Protein AF-A0A930VX85-F1 (afdb_monomer)

Solvent-accessible surface area (backbone atoms only — not comparable to full-atom values): 21572 Å² total; per-residue (Å²): 109,68,69,59,54,52,48,52,53,51,49,53,53,47,56,58,51,52,59,42,31,81,75,55,42,50,56,58,56,49,51,52,49,52,52,49,48,53,52,50,27,47,53,52,30,49,52,54,55,50,74,56,55,45,74,39,61,45,81,83,44,48,69,58,53,51,49,44,42,70,40,77,92,48,70,76,71,30,42,32,34,34,33,78,40,82,59,83,60,79,57,48,39,54,42,71,58,54,42,49,37,62,69,74,55,68,60,21,26,65,23,43,38,38,37,22,69,40,77,40,95,49,50,81,44,80,50,72,46,76,39,39,88,92,50,64,36,45,37,36,35,40,37,38,33,4,72,71,50,78,58,46,50,64,65,53,47,57,53,52,54,48,50,34,38,76,72,64,52,27,79,73,37,68,58,94,77,68,98,50,96,70,69,55,50,68,52,55,65,32,36,48,44,80,39,82,38,84,46,91,51,40,66,61,58,76,66,60,47,52,28,37,53,52,39,53,52,52,46,62,72,78,53,52,71,47,61,72,34,57,38,74,90,50,53,68,46,80,42,81,42,65,53,75,53,61,66,55,91,73,83,84,82,78,89,76,80,82,79,73,78,93,72,84,88,81,92,76,87,78,88,74,90,81,74,82,73,71,82,71,75,78,73,54,59,98,67,43,68,82,36,48,62,58,36,53,56,50,46,63,71,46,71,80,54,60,51,63,62,93,53,56,56,74,78,79,74,75,75,72,83,79,85,72,84,82,82,92,86,90,85,83,90,79,86,85,89,87,84,86,81,90,81,90,82,83,82,88,79,91,135

Foldseek 3Di:
DVCVVVVVVVVVVVVVLVVVCVVPSVVVVVVVVVVVLLVVLQQLLVLVLLLLWFKDFCLVCPVVLVCLQPDPVDDAPWQEEEEEALDPDQGIGTVLVVCVCPPPDPHHYQAYEYEYEFEDQAAADWDKDWDLVPAQHYIYIYTYGYPNDALQVVVVVLVVVVVCCVVVSYFFPWDPDDPDPDTHSDIAYEYEYEDEDADPQADDDPVSVVSNVVNVVVVVVVDDPCVSNVVPVGHYDYDYDYSDHDGHDDDDDDDDDDDPDDDDDDDDDDDDDDDDPDPPPPPDDPPCVVCVVSSVVSSVVCVQFRDRSVDGDRPDDPPDPPPDDDDDDDDDDDDDDDDDDDDDDDDDDDD

Secondary structure (DSSP, 8-state):
-HHHHHHHHHHHHHHHHHHHIIIIIHHHHHHHHHHHHHHHHHHHHHHHHHHT--EEEGGGTHHHHHHHHH-SSSPP-EEEEEEE-----SSEEEHHHHHIIIIIS---EEEEEEEEEEEESSTT-EEEEEE-TT-SSEEEEEEEEETTS---HHHHHHHHHHHHHHTTSS-----S--SSSSPPSS--EEEEEEEEE--TTB---HHHHHHHHHHHHHHHHH--HHHHTT-TTSEEEEEEEE---PBP-PPPPPPPP-PPP--S------------------SS-TTHHHHHHHHHHHHHHHTT--S-TTS----------------------------------------

Mean predicted aligned error: 14.83 Å

Structure (mmCIF, N/CA/C/O backbone):
data_AF-A0A930VX85-F1
#
_entry.id   AF-A0A930VX85-F1
#
loop_
_atom_site.group_PDB
_atom_site.id
_atom_site.type_symbol
_atom_site.label_atom_id
_atom_site.label_alt_id
_atom_site.label_comp_id
_atom_site.label_asym_id
_atom_site.label_entity_id
_atom_site.label_seq_id
_atom_site.pdbx_PDB_ins_code
_atom_site.Cartn_x
_atom_site.Cartn_y
_atom_site.Cartn_z
_atom_site.occupancy
_atom_site.B_iso_or_equiv
_atom_site.auth_seq_id
_atom_site.auth_comp_id
_atom_site.auth_asym_id
_atom_site.auth_atom_id
_atom_site.pdbx_PDB_model_num
ATOM 1 N N . VAL A 1 1 ? 9.387 -2.353 -57.130 1.00 83.88 1 VAL A N 1
ATOM 2 C CA . VAL A 1 1 ? 9.534 -0.907 -57.438 1.00 83.88 1 VAL A CA 1
ATOM 3 C C . VAL A 1 1 ? 9.206 -0.042 -56.225 1.00 83.88 1 VAL A C 1
ATOM 5 O O . VAL A 1 1 ? 10.096 0.657 -55.769 1.00 83.88 1 VAL A O 1
ATOM 8 N N . PHE A 1 2 ? 8.010 -0.159 -55.633 1.00 91.12 2 PHE A N 1
ATOM 9 C CA . PHE A 1 2 ? 7.606 0.607 -54.439 1.00 91.12 2 PHE A CA 1
ATOM 10 C C . PHE A 1 2 ? 8.577 0.493 -53.244 1.00 91.12 2 PHE A C 1
ATOM 12 O O . PHE A 1 2 ? 9.065 1.510 -52.769 1.00 91.12 2 PHE A O 1
ATOM 19 N N . LEU A 1 3 ? 8.952 -0.727 -52.827 1.00 93.12 3 LEU A N 1
ATOM 20 C CA . LEU A 1 3 ? 9.914 -0.939 -51.726 1.00 93.12 3 LEU A CA 1
ATOM 21 C C . LEU A 1 3 ? 11.297 -0.327 -51.986 1.00 93.12 3 LEU A C 1
ATOM 23 O O . LEU A 1 3 ? 11.930 0.168 -51.064 1.00 93.12 3 LEU A O 1
ATOM 27 N N . ILE A 1 4 ? 11.764 -0.353 -53.238 1.00 93.88 4 ILE A N 1
ATOM 28 C CA . ILE A 1 4 ? 13.074 0.197 -53.614 1.00 93.88 4 ILE A CA 1
ATOM 29 C C . ILE A 1 4 ? 13.026 1.726 -53.567 1.00 93.88 4 ILE A C 1
ATOM 31 O O . ILE A 1 4 ? 13.924 2.352 -53.019 1.00 93.88 4 ILE A O 1
ATOM 35 N N . PHE A 1 5 ? 11.962 2.320 -54.110 1.00 94.31 5 PHE A N 1
ATOM 36 C CA . PHE A 1 5 ? 11.760 3.766 -54.099 1.00 94.31 5 PHE A CA 1
ATOM 37 C C . PHE A 1 5 ? 11.599 4.307 -52.672 1.00 94.31 5 PHE A C 1
ATOM 39 O O . PHE A 1 5 ? 12.304 5.235 -52.283 1.00 94.31 5 PHE A O 1
ATOM 46 N N . PHE A 1 6 ? 10.735 3.683 -51.868 1.00 94.62 6 PHE A N 1
ATOM 47 C CA . PHE A 1 6 ? 10.529 4.071 -50.475 1.00 94.62 6 PHE A CA 1
ATOM 48 C C . PHE A 1 6 ? 11.784 3.830 -49.628 1.00 94.62 6 PHE A C 1
ATOM 50 O O . PHE A 1 6 ? 12.202 4.715 -48.892 1.00 94.62 6 PHE A O 1
ATOM 57 N N . GLY A 1 7 ? 12.454 2.685 -49.800 1.00 95.50 7 GLY A N 1
ATOM 58 C CA . GLY A 1 7 ? 13.716 2.391 -49.120 1.00 95.50 7 GLY A CA 1
ATOM 59 C C . GLY A 1 7 ? 14.831 3.387 -49.457 1.00 95.50 7 GLY A C 1
ATOM 60 O O . GLY A 1 7 ? 15.619 3.732 -48.582 1.00 95.50 7 GLY A O 1
ATOM 61 N N . ALA A 1 8 ? 14.885 3.897 -50.693 1.00 94.75 8 ALA A N 1
ATOM 62 C CA . ALA A 1 8 ? 15.848 4.926 -51.087 1.00 94.75 8 ALA A CA 1
ATOM 63 C C . ALA A 1 8 ? 15.558 6.288 -50.430 1.00 94.75 8 ALA A C 1
ATOM 65 O O . ALA A 1 8 ? 16.487 6.941 -49.952 1.00 94.75 8 ALA A O 1
ATOM 66 N N . ILE A 1 9 ? 14.284 6.698 -50.371 1.00 94.38 9 ILE A N 1
ATOM 67 C CA . ILE A 1 9 ? 13.861 7.918 -49.666 1.00 94.38 9 ILE A CA 1
ATOM 68 C C . ILE A 1 9 ? 14.176 7.799 -48.170 1.00 94.38 9 ILE A C 1
ATOM 70 O O . ILE A 1 9 ? 14.815 8.688 -47.608 1.00 94.38 9 ILE A O 1
ATOM 74 N N . GLU A 1 10 ? 13.806 6.679 -47.549 1.00 93.75 10 GLU A N 1
ATOM 75 C CA . GLU A 1 10 ? 14.063 6.399 -46.133 1.00 93.75 10 GLU A CA 1
ATOM 76 C C . GLU A 1 10 ? 15.568 6.429 -45.823 1.00 93.75 10 GLU A C 1
ATOM 78 O O . GLU A 1 10 ? 15.998 7.064 -44.863 1.00 93.75 10 GLU A O 1
ATOM 83 N N . ALA A 1 11 ? 16.400 5.827 -46.681 1.00 93.00 11 ALA A N 1
ATOM 84 C CA . ALA A 1 11 ? 17.852 5.862 -46.530 1.00 93.00 11 ALA A CA 1
ATOM 85 C C . ALA A 1 11 ? 18.413 7.292 -46.625 1.00 93.00 11 ALA A C 1
ATOM 87 O O . ALA A 1 11 ? 19.266 7.663 -45.818 1.00 93.00 11 ALA A O 1
ATOM 88 N N . MET A 1 12 ? 17.930 8.122 -47.560 1.00 93.19 12 MET A N 1
ATOM 89 C CA . MET A 1 12 ? 18.336 9.533 -47.642 1.00 93.19 12 MET A CA 1
ATOM 90 C C . MET A 1 12 ? 17.974 10.307 -46.367 1.00 93.19 12 MET A C 1
ATOM 92 O O . MET A 1 12 ? 18.816 11.036 -45.832 1.00 93.19 12 MET A O 1
ATOM 96 N N . PHE A 1 13 ? 16.759 10.121 -45.844 1.00 88.06 13 PHE A N 1
ATOM 97 C CA . PHE A 1 13 ? 16.344 10.720 -44.573 1.00 88.06 13 PHE A CA 1
ATOM 98 C C . PHE A 1 13 ? 17.180 10.216 -43.393 1.00 88.06 13 PHE A C 1
ATOM 100 O O . PHE A 1 13 ? 17.574 11.016 -42.536 1.00 88.06 13 PHE A O 1
ATOM 107 N N . PHE A 1 14 ? 17.511 8.925 -43.367 1.00 87.75 14 PHE A N 1
ATOM 108 C CA . PHE A 1 14 ? 18.365 8.328 -42.347 1.00 87.75 14 PHE A CA 1
ATOM 109 C C . PHE A 1 14 ? 19.773 8.933 -42.359 1.00 87.75 14 PHE A C 1
ATOM 111 O O . PHE A 1 14 ? 20.238 9.410 -41.325 1.00 87.75 14 PHE A O 1
ATOM 118 N N . PHE A 1 15 ? 20.434 9.007 -43.520 1.00 88.81 15 PHE A N 1
ATOM 119 C CA . PHE A 1 15 ? 21.768 9.611 -43.634 1.00 88.81 15 PHE A CA 1
ATOM 120 C C . PHE A 1 15 ? 21.770 11.101 -43.267 1.00 88.81 15 PHE A C 1
ATOM 122 O O . PHE A 1 15 ? 22.684 11.557 -42.573 1.00 88.81 15 PHE A O 1
ATOM 129 N N . SER A 1 16 ? 20.737 11.850 -43.670 1.00 86.19 16 SER A N 1
ATOM 130 C CA . SER A 1 16 ? 20.559 13.258 -43.287 1.00 86.19 16 SER A CA 1
ATOM 131 C C . SER A 1 16 ? 20.384 13.428 -41.772 1.00 86.19 16 SER A C 1
ATOM 133 O O . SER A 1 16 ? 20.968 14.323 -41.154 1.00 86.19 16 SER A O 1
ATOM 135 N N . SER A 1 17 ? 19.622 12.536 -41.138 1.00 83.19 17 SER A N 1
ATOM 136 C CA . SER A 1 17 ? 19.420 12.540 -39.685 1.00 83.19 17 SER A CA 1
ATOM 137 C C . SER A 1 17 ? 20.685 12.107 -38.932 1.00 83.19 17 SER A C 1
ATOM 139 O O . SER A 1 17 ? 21.007 12.674 -37.887 1.00 83.19 17 SER A O 1
ATOM 141 N N . LEU A 1 18 ? 21.468 11.179 -39.492 1.00 84.19 18 LEU A N 1
ATOM 142 C CA . LEU A 1 18 ? 22.741 10.723 -38.933 1.00 84.19 18 LEU A CA 1
ATOM 143 C C . LEU A 1 18 ? 23.819 11.819 -38.964 1.00 84.19 18 LEU A C 1
ATOM 145 O O . LEU A 1 18 ? 24.617 11.924 -38.040 1.00 84.19 18 LEU A O 1
ATOM 149 N N . THR A 1 19 ? 23.832 12.702 -39.966 1.00 82.50 19 THR A N 1
ATOM 150 C CA . THR A 1 19 ? 24.771 13.845 -39.980 1.00 82.50 19 THR A CA 1
ATOM 151 C C . THR A 1 19 ? 24.452 14.861 -38.880 1.00 82.50 19 THR A C 1
ATOM 153 O O . THR A 1 19 ? 25.358 15.425 -38.259 1.00 82.50 19 THR A O 1
ATOM 156 N N . LYS A 1 20 ? 23.161 15.053 -38.577 1.00 80.06 20 LYS A N 1
ATOM 157 C CA . LYS A 1 20 ? 22.701 15.871 -37.443 1.00 80.06 20 LYS A CA 1
ATOM 158 C C . LYS A 1 20 ? 23.026 15.230 -36.091 1.00 80.06 20 LYS A C 1
ATOM 160 O O . LYS A 1 20 ? 23.183 15.952 -35.108 1.00 80.06 20 LYS A O 1
ATOM 165 N N . PHE A 1 21 ? 23.202 13.905 -36.032 1.00 82.81 21 PHE A N 1
ATOM 166 C CA . PHE A 1 21 ? 23.644 13.204 -34.822 1.00 82.81 21 PHE A CA 1
ATOM 167 C C . PHE A 1 21 ? 24.987 13.742 -34.319 1.00 82.81 21 PHE A C 1
ATOM 169 O O . PHE A 1 21 ? 25.094 14.069 -33.140 1.00 82.81 21 PHE A O 1
ATOM 176 N N . PHE A 1 22 ? 25.964 13.942 -35.210 1.00 79.69 22 PHE A N 1
ATOM 177 C CA . PHE A 1 22 ? 27.281 14.494 -34.860 1.00 79.69 22 PHE A CA 1
ATOM 178 C C . PHE A 1 22 ? 27.240 15.959 -34.395 1.00 79.69 22 PHE A C 1
ATOM 180 O O . PHE A 1 22 ? 28.129 16.391 -33.670 1.00 79.69 22 PHE A O 1
ATOM 187 N N . HIS A 1 23 ? 26.193 16.705 -34.756 1.00 81.69 23 HIS A N 1
ATOM 188 C CA . HIS A 1 23 ? 26.011 18.117 -34.400 1.00 81.69 23 HIS A CA 1
ATOM 189 C C . HIS A 1 23 ? 25.082 18.322 -33.188 1.00 81.69 23 HIS A C 1
ATOM 191 O O . HIS A 1 23 ? 24.564 19.417 -32.986 1.00 81.69 23 HIS A O 1
ATOM 197 N N . GLY A 1 24 ? 24.849 17.277 -32.383 1.00 78.62 24 GLY A N 1
ATOM 198 C CA . GLY A 1 24 ? 24.050 17.358 -31.151 1.00 78.62 24 GLY A CA 1
ATOM 199 C C . GLY A 1 24 ? 22.766 16.524 -31.151 1.00 78.62 24 GLY A C 1
ATOM 200 O O . GLY A 1 24 ? 22.120 16.406 -30.111 1.00 78.62 24 GLY A O 1
ATOM 201 N N . GLY A 1 25 ? 22.412 15.871 -32.265 1.00 82.81 25 GLY A N 1
ATOM 202 C CA . GLY A 1 25 ? 21.267 14.952 -32.321 1.00 82.81 25 GLY A CA 1
ATOM 203 C C . GLY A 1 25 ? 21.389 13.760 -31.360 1.00 82.81 25 GLY A C 1
ATOM 204 O O . GLY A 1 25 ? 20.371 13.240 -30.902 1.00 82.81 25 GLY A O 1
ATOM 205 N N . TYR A 1 26 ? 22.611 13.381 -30.964 1.00 86.19 26 TYR A N 1
ATOM 206 C CA . TYR A 1 26 ? 22.846 12.331 -29.966 1.00 86.19 26 TYR A CA 1
ATOM 207 C C . TYR A 1 26 ? 22.190 12.614 -28.608 1.00 86.19 26 TYR A C 1
ATOM 209 O O . TYR A 1 26 ? 21.793 11.673 -27.923 1.00 86.19 26 TYR A O 1
ATOM 217 N N . VAL A 1 27 ? 22.018 13.888 -28.231 1.00 89.19 27 VAL A N 1
ATOM 218 C CA . VAL A 1 27 ? 21.374 14.275 -26.966 1.00 89.19 27 VAL A CA 1
ATOM 219 C C . VAL A 1 27 ? 19.909 13.841 -26.955 1.00 89.19 27 VAL A C 1
ATOM 221 O O . VAL A 1 27 ? 19.430 13.299 -25.962 1.00 89.19 27 VAL A O 1
ATOM 224 N N . THR A 1 28 ? 19.204 14.021 -28.076 1.00 88.31 28 THR A N 1
ATOM 225 C CA . THR A 1 28 ? 17.791 13.630 -28.199 1.00 88.31 28 THR A CA 1
ATOM 226 C C . THR A 1 28 ? 17.614 12.114 -28.145 1.00 88.31 28 THR A C 1
ATOM 228 O O . THR A 1 28 ? 16.748 11.626 -27.424 1.00 88.31 28 THR A O 1
ATOM 231 N N . VAL A 1 29 ? 18.488 11.360 -28.822 1.00 88.44 29 VAL A N 1
ATOM 232 C CA . VAL A 1 29 ? 18.489 9.889 -28.794 1.00 88.44 29 VAL A CA 1
ATOM 233 C C . VAL A 1 29 ? 18.810 9.372 -27.393 1.00 88.44 29 VAL A C 1
ATOM 235 O O . VAL A 1 29 ? 18.149 8.454 -26.910 1.00 88.44 29 VAL A O 1
ATOM 238 N N . PHE A 1 30 ? 19.780 9.982 -26.709 1.00 91.44 30 PHE A N 1
ATOM 239 C CA . PHE A 1 30 ? 20.108 9.652 -25.325 1.00 91.44 30 PHE A CA 1
ATOM 240 C C . PHE A 1 30 ? 18.919 9.896 -24.389 1.00 91.44 30 PHE A C 1
ATOM 242 O O . PHE A 1 30 ? 18.555 9.004 -23.625 1.00 91.44 30 PHE A O 1
ATOM 249 N N . LEU A 1 31 ? 18.272 11.062 -24.482 1.00 94.12 31 LEU A N 1
ATOM 250 C CA . LEU A 1 31 ? 17.108 11.395 -23.659 1.00 94.12 31 LEU A CA 1
ATOM 251 C C . LEU A 1 31 ? 15.935 10.441 -23.927 1.00 94.12 31 LEU A C 1
ATOM 253 O O . LEU A 1 31 ? 15.347 9.918 -22.983 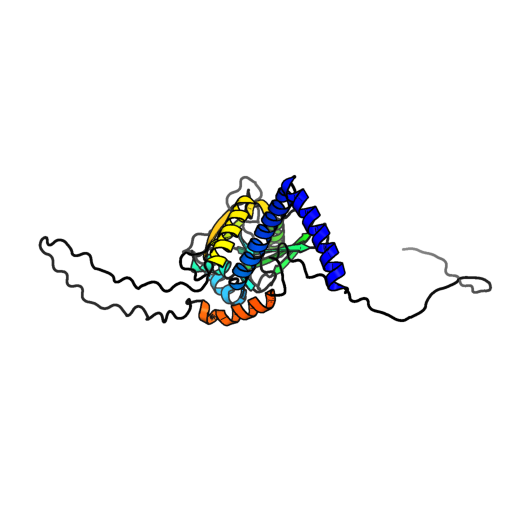1.00 94.12 31 LEU A O 1
ATOM 257 N N . ALA A 1 32 ? 15.633 10.164 -25.198 1.00 93.69 32 ALA A N 1
ATOM 258 C CA . ALA A 1 32 ? 14.594 9.213 -25.584 1.00 93.69 32 ALA A CA 1
ATOM 259 C C . ALA A 1 32 ? 14.890 7.805 -25.043 1.00 93.69 32 ALA A C 1
ATOM 261 O O . ALA A 1 32 ? 14.007 7.156 -24.487 1.00 93.69 32 ALA A O 1
ATOM 262 N N . THR A 1 33 ? 16.148 7.363 -25.127 1.00 94.81 33 THR A N 1
ATOM 263 C CA . THR A 1 33 ? 16.590 6.074 -24.575 1.00 94.81 33 THR A CA 1
ATOM 264 C C . THR A 1 33 ? 16.461 6.045 -23.053 1.00 94.81 33 THR A C 1
ATOM 266 O O . THR A 1 33 ? 15.986 5.058 -22.499 1.00 94.81 33 THR A O 1
ATOM 269 N N . ALA A 1 34 ? 16.822 7.127 -22.359 1.00 94.81 34 ALA A N 1
ATOM 270 C CA . ALA A 1 34 ? 16.692 7.226 -20.908 1.00 94.81 34 ALA A CA 1
ATOM 271 C C . ALA A 1 34 ? 15.223 7.142 -20.461 1.00 94.81 34 ALA A C 1
ATOM 273 O O . ALA A 1 34 ? 14.896 6.361 -19.567 1.00 94.81 34 ALA A O 1
ATOM 274 N N . ILE A 1 35 ? 14.327 7.884 -21.121 1.00 95.00 35 ILE A N 1
ATOM 275 C CA . ILE A 1 35 ? 12.881 7.828 -20.860 1.00 95.00 35 ILE A CA 1
ATOM 276 C C . ILE A 1 35 ? 12.344 6.423 -21.152 1.00 95.00 35 ILE A C 1
ATOM 278 O O . ILE A 1 35 ? 11.621 5.860 -20.328 1.00 95.00 35 ILE A O 1
ATOM 282 N N . PHE A 1 36 ? 12.744 5.818 -22.274 1.00 95.75 36 PHE A N 1
ATOM 283 C CA . PHE A 1 36 ? 12.347 4.457 -22.626 1.00 95.75 36 PHE A CA 1
ATOM 284 C C . PHE A 1 36 ? 12.796 3.435 -21.577 1.00 95.75 36 PHE A C 1
ATOM 286 O O . PHE A 1 36 ? 12.001 2.584 -21.189 1.00 95.75 36 PHE A O 1
ATOM 293 N N . ILE A 1 37 ? 14.030 3.530 -21.067 1.00 93.75 37 ILE A N 1
ATOM 294 C CA . ILE A 1 37 ? 14.522 2.658 -19.991 1.00 93.75 37 ILE A CA 1
ATOM 295 C C . ILE A 1 37 ? 13.649 2.810 -18.745 1.00 93.75 37 ILE A C 1
ATOM 297 O O . ILE A 1 37 ? 13.227 1.801 -18.185 1.00 93.75 37 ILE A O 1
ATOM 301 N N . VAL A 1 38 ? 13.333 4.042 -18.330 1.00 93.19 38 VAL A N 1
ATOM 302 C CA . VAL A 1 38 ? 12.461 4.286 -17.169 1.00 93.19 38 VAL A CA 1
ATOM 303 C C . VAL A 1 38 ? 11.089 3.650 -17.384 1.00 93.19 38 VAL A C 1
ATOM 305 O O . VAL A 1 38 ? 10.627 2.902 -16.524 1.00 93.19 38 VAL A O 1
ATOM 308 N N . MET A 1 39 ? 10.465 3.870 -18.543 1.00 93.62 39 MET A N 1
ATOM 309 C CA . MET A 1 39 ? 9.168 3.275 -18.877 1.00 93.62 39 MET A CA 1
ATOM 310 C C . MET A 1 39 ? 9.223 1.745 -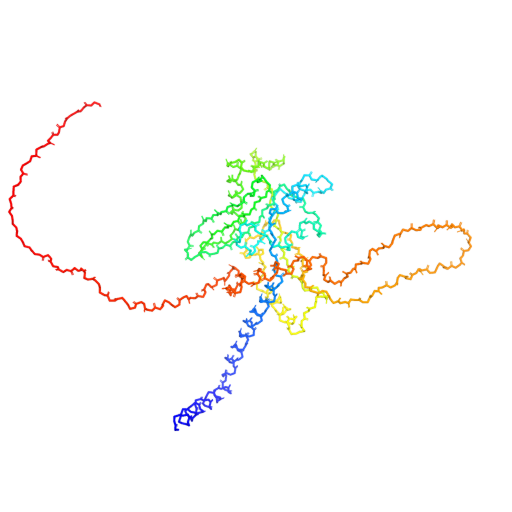18.919 1.00 93.62 39 MET A C 1
ATOM 312 O O . MET A 1 39 ? 8.350 1.077 -18.366 1.00 93.62 39 MET A O 1
ATOM 316 N N . PHE A 1 40 ? 10.253 1.176 -19.546 1.00 93.00 40 PHE A N 1
ATOM 317 C CA . PHE A 1 40 ? 10.440 -0.266 -19.660 1.00 93.00 40 PHE A CA 1
ATOM 318 C C . PHE A 1 40 ? 10.603 -0.914 -18.284 1.00 93.00 40 PHE A C 1
ATOM 320 O O . PHE A 1 40 ? 9.910 -1.883 -17.971 1.00 93.00 40 PHE A O 1
ATOM 327 N N . VAL A 1 41 ? 11.478 -0.351 -17.448 1.00 92.81 41 VAL A N 1
ATOM 328 C CA . VAL A 1 41 ? 11.728 -0.807 -16.077 1.00 92.81 41 VAL A CA 1
ATOM 329 C C . VAL A 1 41 ? 10.466 -0.686 -15.234 1.00 92.81 41 VAL A C 1
ATOM 331 O O . VAL A 1 41 ? 10.124 -1.621 -14.511 1.00 92.81 41 VAL A O 1
ATOM 334 N N . TRP A 1 42 ? 9.734 0.424 -15.356 1.00 90.94 42 TRP A N 1
ATOM 335 C CA . TRP A 1 42 ? 8.488 0.628 -14.626 1.00 90.94 42 TRP A CA 1
ATOM 336 C C . TRP A 1 42 ? 7.427 -0.396 -15.027 1.00 90.94 42 TRP A C 1
ATOM 338 O O . TRP A 1 42 ? 6.839 -1.043 -14.159 1.00 90.94 42 TRP A O 1
ATOM 348 N N . ARG A 1 43 ? 7.227 -0.610 -16.335 1.00 89.31 43 ARG A N 1
ATOM 349 C CA . ARG A 1 43 ? 6.273 -1.590 -16.868 1.00 89.31 43 ARG A CA 1
ATOM 350 C C . ARG A 1 43 ? 6.642 -3.006 -16.441 1.00 89.31 43 ARG A C 1
ATOM 352 O O . ARG A 1 43 ? 5.799 -3.722 -15.908 1.00 89.31 43 ARG A O 1
ATOM 359 N N . ARG A 1 44 ? 7.902 -3.409 -16.639 1.00 89.06 44 ARG A N 1
ATOM 360 C CA . ARG A 1 44 ? 8.371 -4.760 -16.308 1.00 89.06 44 ARG A CA 1
ATOM 361 C C . ARG A 1 44 ? 8.338 -5.010 -14.801 1.00 89.06 44 ARG A C 1
ATOM 363 O O . ARG A 1 44 ? 7.817 -6.035 -14.383 1.00 89.06 44 ARG A O 1
ATOM 370 N N . GLY A 1 45 ? 8.813 -4.065 -13.989 1.00 87.06 45 GLY A N 1
ATOM 371 C CA . GLY A 1 45 ? 8.782 -4.166 -12.529 1.00 87.06 45 GLY A CA 1
ATOM 372 C C . GLY A 1 45 ? 7.361 -4.226 -11.966 1.00 87.06 45 GLY A C 1
A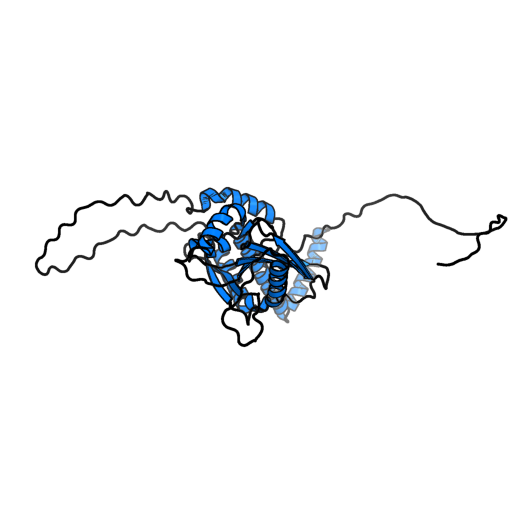TOM 373 O O . GLY A 1 45 ? 7.090 -5.011 -11.065 1.00 87.06 45 GLY A O 1
ATOM 374 N N . THR A 1 46 ? 6.428 -3.452 -12.529 1.00 85.38 46 THR A N 1
ATOM 375 C CA . THR A 1 46 ? 5.004 -3.510 -12.143 1.00 85.38 46 THR A CA 1
ATOM 376 C C . THR A 1 46 ? 4.366 -4.837 -12.527 1.00 85.38 46 THR A C 1
ATOM 378 O O . THR A 1 46 ? 3.672 -5.423 -11.706 1.00 85.38 46 THR A O 1
ATOM 381 N N . ALA A 1 47 ? 4.661 -5.365 -13.718 1.00 84.81 47 ALA A N 1
ATOM 382 C CA . ALA A 1 47 ? 4.190 -6.692 -14.108 1.00 84.81 47 ALA A CA 1
ATOM 383 C C . ALA A 1 47 ? 4.690 -7.783 -13.142 1.00 84.81 47 ALA A C 1
ATOM 385 O O . ALA A 1 47 ? 3.917 -8.651 -12.747 1.00 84.81 47 ALA A O 1
ATOM 386 N N . ILE A 1 48 ? 5.955 -7.717 -12.707 1.00 82.88 48 ILE A N 1
ATOM 387 C CA . ILE A 1 48 ? 6.509 -8.680 -11.745 1.00 82.88 48 ILE A CA 1
ATOM 388 C C . ILE A 1 48 ? 5.811 -8.563 -10.382 1.00 82.88 48 ILE A C 1
ATOM 390 O O . ILE A 1 48 ? 5.358 -9.572 -9.851 1.00 82.88 48 ILE A O 1
ATOM 394 N N . GLU A 1 49 ? 5.661 -7.356 -9.829 1.00 80.19 49 GLU A N 1
ATOM 395 C CA . GLU A 1 49 ? 4.921 -7.142 -8.570 1.00 80.19 49 GLU A CA 1
ATOM 396 C C . GLU A 1 49 ? 3.479 -7.654 -8.649 1.00 80.19 49 GLU A C 1
ATOM 398 O O . GLU A 1 49 ? 2.970 -8.253 -7.699 1.00 80.19 49 GLU A O 1
ATOM 403 N N . HIS A 1 50 ? 2.836 -7.455 -9.799 1.00 78.06 50 HIS A N 1
ATOM 404 C CA . HIS A 1 50 ? 1.466 -7.875 -10.027 1.00 78.06 50 HIS A CA 1
ATOM 405 C C . HIS A 1 50 ? 1.317 -9.403 -9.971 1.00 78.06 50 HIS A C 1
ATOM 407 O O . HIS A 1 50 ? 0.427 -9.912 -9.299 1.00 78.06 50 HIS A O 1
ATOM 413 N N . THR A 1 51 ? 2.240 -10.155 -10.582 1.00 72.94 51 THR A N 1
ATOM 414 C CA . THR A 1 51 ? 2.206 -11.635 -10.543 1.00 72.94 51 THR A CA 1
ATOM 415 C C . THR A 1 51 ? 2.301 -12.231 -9.135 1.00 72.94 51 THR A C 1
ATOM 417 O O . THR A 1 51 ? 1.967 -13.398 -8.947 1.00 72.94 51 THR A O 1
ATOM 420 N N . GLN A 1 52 ? 2.761 -11.451 -8.153 1.00 71.12 52 GLN A N 1
ATOM 421 C CA . GLN A 1 52 ? 2.916 -11.879 -6.759 1.00 71.12 52 GLN A CA 1
ATOM 422 C C . GLN A 1 52 ? 1.888 -11.245 -5.814 1.00 71.12 52 GLN A C 1
ATOM 424 O O . GLN A 1 52 ? 1.922 -11.508 -4.612 1.00 71.12 52 GLN A O 1
ATOM 429 N N . SER A 1 53 ? 0.995 -10.395 -6.329 1.00 75.44 53 SER A N 1
ATOM 430 C CA . SER A 1 53 ? -0.063 -9.779 -5.529 1.00 75.44 53 SER A CA 1
ATOM 431 C C . SER A 1 53 ? -1.187 -10.792 -5.333 1.00 75.44 53 SER A C 1
ATOM 433 O O . SER A 1 53 ? -1.720 -11.346 -6.292 1.00 75.44 53 SER A O 1
ATOM 435 N N . VAL A 1 54 ? -1.499 -11.085 -4.073 1.00 81.94 54 VAL A N 1
ATOM 436 C CA . VAL A 1 54 ? -2.493 -12.090 -3.694 1.00 81.94 54 VAL A CA 1
ATOM 437 C C . VAL A 1 54 ? -3.531 -11.409 -2.824 1.00 81.94 54 VAL A C 1
ATOM 439 O O . VAL A 1 54 ? -3.195 -10.871 -1.770 1.00 81.94 54 VAL A O 1
ATOM 442 N N . TYR A 1 55 ? -4.784 -11.450 -3.267 1.00 87.31 55 TYR A N 1
ATOM 443 C CA . TYR A 1 55 ? -5.906 -10.871 -2.543 1.00 87.31 55 TYR A CA 1
ATOM 444 C C . TYR A 1 55 ? -6.687 -11.964 -1.827 1.00 87.31 55 TYR A C 1
ATOM 446 O O . TYR A 1 55 ? -7.101 -12.948 -2.441 1.00 87.31 55 TYR A O 1
ATOM 454 N N . LEU A 1 56 ? -6.870 -11.776 -0.525 1.00 88.38 56 LEU A N 1
ATOM 455 C CA . LEU A 1 56 ? -7.532 -12.705 0.378 1.00 88.38 56 LEU A CA 1
ATOM 456 C C . LEU A 1 56 ? -8.921 -12.184 0.763 1.00 88.38 56 LEU A C 1
ATOM 458 O O . LEU A 1 56 ? -9.044 -11.001 1.076 1.00 88.38 56 LEU A O 1
ATOM 462 N N . PRO A 1 57 ? -9.964 -13.034 0.778 1.00 91.00 57 PRO A N 1
ATOM 463 C CA . PRO A 1 57 ? -11.298 -12.624 1.206 1.00 91.00 57 PRO A CA 1
ATOM 464 C C . PRO A 1 57 ? -11.308 -12.323 2.709 1.00 91.00 57 PRO A C 1
ATOM 466 O O . PRO A 1 57 ? -11.007 -13.196 3.526 1.00 91.00 57 PRO A O 1
ATOM 469 N N . VAL A 1 58 ? -11.697 -11.100 3.073 1.00 91.31 58 VAL A N 1
ATOM 470 C CA . VAL A 1 58 ? -11.665 -10.587 4.453 1.00 91.31 58 VAL A CA 1
ATOM 471 C C . VAL A 1 58 ? -12.555 -11.411 5.380 1.00 91.31 58 VAL A C 1
ATOM 473 O O . VAL A 1 58 ? -12.159 -11.696 6.507 1.00 91.31 58 VAL A O 1
ATOM 476 N N . ASN A 1 59 ? -13.699 -11.886 4.878 1.00 92.00 59 ASN A N 1
ATOM 477 C CA . ASN A 1 59 ? -14.678 -12.668 5.640 1.00 92.00 59 ASN A CA 1
ATOM 478 C C . ASN A 1 59 ? -14.080 -13.891 6.353 1.00 92.00 59 ASN A C 1
ATOM 480 O O . ASN A 1 59 ? -14.559 -14.265 7.417 1.00 92.00 59 ASN A O 1
ATOM 484 N N . LYS A 1 60 ? -13.019 -14.502 5.805 1.00 93.38 60 LYS A N 1
ATOM 485 C CA . LYS A 1 60 ? -12.361 -15.664 6.428 1.00 93.38 60 LYS A CA 1
ATOM 486 C C . LYS A 1 60 ? -11.525 -15.307 7.665 1.00 93.38 60 LYS A C 1
ATOM 488 O O . LYS A 1 60 ? -11.195 -16.198 8.439 1.00 93.38 60 LYS A O 1
ATOM 493 N N . TYR A 1 61 ? -11.169 -14.034 7.837 1.00 94.38 61 TYR A N 1
ATOM 494 C CA . TYR A 1 61 ? -10.229 -13.560 8.857 1.00 94.38 61 TYR A CA 1
ATOM 495 C C . TYR A 1 61 ? -10.881 -12.661 9.919 1.00 94.38 61 TYR A C 1
ATOM 497 O O . TYR A 1 61 ? -10.201 -12.252 10.859 1.00 94.38 61 TYR A O 1
ATOM 505 N N . ILE A 1 62 ? -12.184 -12.372 9.810 1.00 95.31 62 ILE A N 1
ATOM 506 C CA . ILE A 1 62 ? -12.911 -11.494 10.745 1.00 95.31 62 ILE A CA 1
ATOM 507 C C . ILE A 1 62 ? -12.770 -11.988 12.192 1.00 95.31 62 ILE A C 1
ATOM 509 O O . ILE A 1 62 ? -12.409 -11.206 13.069 1.00 95.31 62 ILE A O 1
ATOM 513 N N . ASP A 1 63 ? -12.975 -13.283 12.441 1.00 95.25 63 ASP A N 1
ATOM 514 C CA . ASP A 1 63 ? -12.919 -13.857 13.795 1.00 95.25 63 ASP A CA 1
ATOM 515 C C . ASP A 1 63 ? -11.516 -13.789 14.413 1.00 95.25 63 ASP A C 1
ATOM 517 O O . ASP A 1 63 ? -11.361 -13.540 15.612 1.00 95.25 63 ASP A O 1
ATOM 521 N N . GLN A 1 64 ? -10.477 -13.963 13.592 1.00 94.62 64 GLN A N 1
ATOM 522 C CA . GLN A 1 64 ? -9.085 -13.835 14.028 1.00 94.62 64 GLN A CA 1
ATOM 523 C C . GLN A 1 64 ? -8.746 -12.383 14.373 1.00 94.62 64 GLN A C 1
ATOM 525 O O . GLN A 1 64 ? -8.161 -12.120 15.423 1.00 94.62 64 GLN A O 1
ATOM 530 N N . LEU A 1 65 ? -9.157 -11.429 13.531 1.00 96.00 65 LEU A N 1
ATOM 531 C CA . LEU A 1 65 ? -8.956 -10.000 13.784 1.00 96.00 65 LEU A CA 1
ATOM 532 C C . LEU A 1 65 ? -9.733 -9.523 15.017 1.00 96.00 65 LEU A C 1
ATOM 534 O O . LEU A 1 65 ? -9.206 -8.737 15.804 1.00 96.00 65 LEU A O 1
ATOM 538 N N . LYS A 1 66 ? -10.950 -10.036 15.225 1.00 96.25 66 LYS A N 1
ATOM 539 C CA . LYS A 1 66 ? -11.757 -9.756 16.418 1.00 96.25 66 LYS A CA 1
ATOM 540 C C . LYS A 1 66 ? -11.059 -10.247 17.681 1.00 96.25 66 LYS A C 1
ATOM 542 O O . LYS A 1 66 ? -10.939 -9.499 18.650 1.00 96.25 66 LYS A O 1
ATOM 547 N N . SER A 1 67 ? -10.567 -11.484 17.640 1.00 95.94 67 SER A N 1
ATOM 548 C CA . SER A 1 67 ? -9.827 -12.094 18.743 1.00 95.94 67 SER A CA 1
ATOM 549 C C . SER A 1 67 ? -8.574 -11.275 19.069 1.00 95.94 67 SER A C 1
ATOM 551 O O . SER A 1 67 ? -8.376 -10.916 20.224 1.00 95.94 67 SER A O 1
ATOM 553 N N . LEU A 1 68 ? -7.799 -10.868 18.055 1.00 96.19 68 LEU A N 1
ATOM 554 C CA . LEU A 1 68 ? -6.614 -10.019 18.229 1.00 96.19 68 LEU A CA 1
ATOM 555 C C . LEU A 1 68 ? -6.942 -8.628 18.795 1.00 96.19 68 LEU A C 1
ATOM 557 O O . LEU A 1 68 ? -6.189 -8.109 19.615 1.00 96.19 68 LEU A O 1
ATOM 561 N N . SER A 1 69 ? -8.045 -8.006 18.374 1.00 94.75 69 SER A N 1
ATOM 562 C CA . SER A 1 69 ? -8.476 -6.701 18.897 1.00 94.75 69 SER A CA 1
ATOM 563 C C . SER A 1 69 ? -8.770 -6.757 20.405 1.00 94.75 69 SER A C 1
ATOM 565 O O . SER A 1 69 ? -8.402 -5.851 21.167 1.00 94.75 69 SER A O 1
ATOM 567 N N . GLN A 1 70 ? -9.390 -7.855 20.845 1.00 94.75 70 GLN A N 1
ATOM 568 C CA . GLN A 1 70 ? -9.816 -8.082 22.227 1.00 94.75 70 GLN A CA 1
ATOM 569 C C . GLN A 1 70 ? -8.720 -8.688 23.118 1.00 94.75 70 GLN A C 1
ATOM 571 O O . GLN A 1 70 ? -8.842 -8.644 24.344 1.00 94.75 70 GLN A O 1
ATOM 576 N N . ASP A 1 71 ? -7.647 -9.207 22.524 1.00 94.62 71 ASP A N 1
ATOM 577 C CA . ASP A 1 71 ? -6.539 -9.842 23.230 1.00 94.62 71 ASP A CA 1
ATOM 578 C C . ASP A 1 71 ? -5.719 -8.824 24.041 1.00 94.62 71 ASP A C 1
ATOM 580 O O . ASP A 1 71 ? -5.138 -7.884 23.501 1.00 94.62 71 ASP A O 1
ATOM 584 N N . ASN A 1 72 ? -5.663 -9.002 25.362 1.00 92.69 72 ASN A N 1
ATOM 585 C CA . ASN A 1 72 ? -4.926 -8.109 26.255 1.00 92.69 72 ASN A CA 1
ATOM 586 C C . ASN A 1 72 ? -3.445 -8.464 26.416 1.00 92.69 72 ASN A C 1
ATOM 588 O O . ASN A 1 72 ? -2.706 -7.647 26.971 1.00 92.69 72 ASN A O 1
ATOM 592 N N . ASP A 1 73 ? -3.002 -9.607 25.894 1.00 94.06 73 ASP A N 1
ATOM 593 C CA . ASP A 1 73 ? -1.596 -10.015 25.932 1.00 94.06 73 ASP A CA 1
ATOM 594 C C . ASP A 1 73 ? -0.746 -9.139 25.000 1.00 94.06 73 ASP A C 1
ATOM 596 O O . ASP A 1 73 ? 0.438 -8.888 25.248 1.00 94.06 73 ASP A O 1
ATOM 600 N N . TYR A 1 74 ? -1.371 -8.590 23.954 1.00 92.12 74 TYR A N 1
ATOM 601 C CA . TYR A 1 74 ? -0.761 -7.615 23.061 1.00 92.12 74 TYR A CA 1
ATOM 602 C C . TYR A 1 74 ? -1.102 -6.179 23.475 1.00 92.12 74 TYR A C 1
ATOM 604 O O . TYR A 1 74 ? -2.256 -5.809 23.714 1.00 92.12 74 TYR A O 1
ATOM 612 N N . SER A 1 75 ? -0.082 -5.318 23.499 1.00 93.00 75 SER A N 1
ATOM 613 C CA . SER A 1 75 ? -0.258 -3.881 23.726 1.00 93.00 75 SER A CA 1
ATOM 614 C C . SER A 1 75 ? -1.059 -3.241 22.591 1.00 93.00 75 SER A C 1
ATOM 616 O O . SER A 1 75 ? -0.752 -3.482 21.420 1.00 93.00 75 SER A O 1
ATOM 618 N N . LEU A 1 76 ? -2.009 -2.366 22.928 1.00 93.75 76 LEU A N 1
ATOM 619 C CA . LEU A 1 76 ? -2.755 -1.590 21.939 1.00 93.75 76 LEU A CA 1
ATOM 620 C C . LEU A 1 76 ? -1.801 -0.718 21.109 1.00 93.75 76 LEU A C 1
ATOM 622 O O . LEU A 1 76 ? -1.083 0.123 21.651 1.00 93.75 76 LEU A O 1
ATOM 626 N N . LEU A 1 77 ? -1.784 -0.931 19.793 1.00 94.56 77 LEU A N 1
ATOM 627 C CA . LEU A 1 77 ? -0.916 -0.194 18.880 1.00 94.56 77 LEU A CA 1
ATOM 628 C C . LEU A 1 77 ? -1.495 1.185 18.533 1.00 94.56 77 LEU A C 1
ATOM 630 O O . LEU A 1 77 ? -0.727 2.142 18.439 1.00 94.56 77 LEU A O 1
ATOM 634 N N . ALA A 1 78 ? -2.807 1.257 18.306 1.00 94.38 78 ALA A N 1
ATOM 635 C CA . ALA A 1 78 ? -3.570 2.470 18.009 1.00 94.38 78 ALA A CA 1
ATOM 636 C C . ALA A 1 78 ? -5.072 2.215 18.203 1.00 94.38 78 ALA A C 1
ATOM 638 O O . ALA A 1 78 ? -5.516 1.065 18.121 1.00 94.38 78 ALA A O 1
ATOM 639 N N . ASP A 1 79 ? -5.854 3.276 18.388 1.00 94.38 79 ASP A N 1
ATOM 640 C CA . ASP A 1 79 ? -7.309 3.210 18.281 1.00 94.38 79 ASP A CA 1
ATOM 641 C C . ASP A 1 79 ? -7.707 2.877 16.839 1.00 94.38 79 ASP A C 1
ATOM 643 O O . ASP A 1 79 ? -8.382 1.876 16.616 1.00 94.38 79 ASP A O 1
ATOM 647 N N . ASN A 1 80 ? -7.209 3.638 15.856 1.00 95.81 80 ASN A N 1
ATOM 648 C CA . ASN A 1 80 ? -7.461 3.408 14.432 1.00 95.81 80 ASN A CA 1
ATOM 649 C C . ASN A 1 80 ? -6.166 3.036 13.702 1.00 95.81 80 ASN A C 1
ATOM 651 O O . ASN A 1 80 ? -5.327 3.892 13.393 1.00 95.81 80 ASN A O 1
ATOM 655 N N . LEU A 1 81 ? -6.007 1.749 13.392 1.00 96.88 81 LEU A N 1
ATOM 656 C CA . LEU A 1 81 ? -4.901 1.259 12.579 1.00 96.88 81 LEU A CA 1
ATOM 657 C C . LEU A 1 81 ? -5.284 1.292 11.101 1.00 96.88 81 LEU A C 1
ATOM 659 O O . LEU A 1 81 ? -6.171 0.566 10.656 1.00 96.88 81 LEU A O 1
ATOM 663 N N . VAL A 1 82 ? -4.583 2.130 10.345 1.00 96.62 82 VAL A N 1
ATOM 664 C CA . VAL A 1 82 ? -4.891 2.424 8.949 1.00 96.62 82 VAL A CA 1
ATOM 665 C C . VAL A 1 82 ? -3.870 1.775 8.024 1.00 96.62 82 VAL A C 1
ATOM 667 O O . VAL A 1 82 ? -2.670 2.024 8.149 1.00 96.62 82 VAL A O 1
ATOM 670 N N . PHE A 1 83 ? -4.343 1.018 7.038 1.00 95.06 83 PHE A N 1
ATOM 671 C CA . PHE A 1 83 ? -3.526 0.540 5.922 1.00 95.06 83 PHE A CA 1
ATOM 672 C C . PHE A 1 83 ? -4.051 1.088 4.602 1.00 95.06 83 PHE A C 1
ATOM 674 O O . PHE A 1 83 ? -5.257 1.194 4.392 1.00 95.06 83 PHE A O 1
ATOM 681 N N . LEU A 1 84 ? -3.133 1.389 3.686 1.00 90.94 84 LEU A N 1
ATOM 682 C CA . LEU A 1 84 ? -3.481 1.716 2.307 1.00 90.94 84 LEU A CA 1
ATOM 683 C C . LEU A 1 84 ? -3.495 0.433 1.480 1.00 90.94 84 LEU A C 1
ATOM 685 O O . LEU A 1 84 ? -2.524 -0.325 1.507 1.00 90.94 84 LEU A O 1
ATOM 689 N N . THR A 1 85 ? -4.575 0.208 0.739 1.00 89.00 85 THR A N 1
ATOM 690 C CA . THR A 1 85 ? -4.716 -0.925 -0.176 1.00 89.00 85 THR A CA 1
ATOM 691 C C . THR A 1 85 ? -4.859 -0.441 -1.610 1.00 89.00 85 THR A C 1
ATOM 693 O O . THR A 1 85 ? -5.609 0.489 -1.905 1.00 89.00 85 THR A O 1
ATOM 696 N N . ASN A 1 86 ? -4.148 -1.107 -2.516 1.00 81.75 86 ASN A N 1
ATOM 697 C CA . ASN A 1 86 ? -4.272 -0.863 -3.951 1.00 81.75 86 ASN A CA 1
ATOM 698 C C . ASN A 1 86 ? -5.456 -1.619 -4.569 1.00 81.75 86 ASN A C 1
ATOM 700 O O . ASN A 1 86 ? -5.697 -1.460 -5.751 1.00 81.75 86 ASN A O 1
ATOM 704 N N . ASP A 1 87 ? -6.151 -2.463 -3.803 1.00 82.00 87 ASP A N 1
ATOM 705 C CA . ASP A 1 87 ? -7.276 -3.256 -4.296 1.00 82.00 87 ASP A CA 1
ATOM 706 C C . ASP A 1 87 ? -8.607 -2.522 -4.146 1.00 82.00 87 ASP A C 1
ATOM 708 O O . ASP A 1 87 ? -8.993 -2.161 -3.026 1.00 82.00 87 ASP A O 1
ATOM 712 N N . SER A 1 88 ? -9.308 -2.373 -5.266 1.00 80.31 88 SER A N 1
ATOM 713 C CA . SER A 1 88 ? -10.619 -1.733 -5.377 1.00 80.31 88 SER A CA 1
ATOM 714 C C . SER A 1 88 ? -11.798 -2.647 -5.027 1.00 80.31 88 SER A C 1
ATOM 716 O O . SER A 1 88 ? -12.911 -2.147 -4.866 1.00 80.31 88 SER A O 1
ATOM 718 N N . SER A 1 89 ? -11.593 -3.963 -4.874 1.00 86.94 89 SER A N 1
ATOM 719 C CA . SER A 1 89 ? -12.665 -4.862 -4.415 1.00 86.94 89 SER A CA 1
ATOM 720 C C . SER A 1 89 ? -13.166 -4.449 -3.024 1.00 86.94 89 SER A C 1
ATOM 722 O O . SER A 1 89 ? -12.410 -3.884 -2.245 1.00 86.94 89 SER A O 1
ATOM 724 N N . PHE A 1 90 ? -14.415 -4.718 -2.648 1.00 86.75 90 PHE A N 1
ATOM 725 C CA . PHE A 1 90 ? -14.884 -4.384 -1.291 1.00 86.75 90 PHE A CA 1
ATOM 726 C C . PHE A 1 90 ? -14.663 -5.517 -0.286 1.00 86.75 90 PHE A C 1
ATOM 728 O O . PHE A 1 90 ? -14.645 -5.274 0.917 1.00 86.75 90 PHE A O 1
ATOM 735 N N . ASP A 1 91 ? -14.483 -6.744 -0.764 1.00 89.75 91 ASP A N 1
ATOM 736 C CA . ASP A 1 91 ? -14.515 -7.979 0.016 1.00 89.75 91 ASP A CA 1
ATOM 737 C C . ASP A 1 91 ? -13.133 -8.604 0.249 1.00 89.75 91 ASP A C 1
ATOM 739 O O . ASP A 1 91 ? -12.988 -9.448 1.138 1.00 89.75 91 ASP A O 1
ATOM 743 N N . LYS A 1 92 ? -12.110 -8.199 -0.517 1.00 89.94 92 LYS A N 1
ATOM 744 C CA . LYS A 1 92 ? -10.750 -8.743 -0.409 1.00 89.94 92 LYS A CA 1
ATOM 745 C C . LYS A 1 92 ? -9.747 -7.739 0.156 1.00 89.94 92 LYS A C 1
ATOM 747 O O . LYS A 1 92 ? -9.989 -6.535 0.219 1.00 89.94 92 LYS A O 1
ATOM 752 N N . LEU A 1 93 ? -8.598 -8.239 0.592 1.00 90.12 93 LEU A N 1
ATOM 753 C CA . LEU A 1 93 ? -7.473 -7.452 1.090 1.00 90.12 93 LEU A CA 1
ATOM 754 C C . LEU A 1 93 ? -6.160 -8.016 0.550 1.00 90.12 93 LEU A C 1
ATOM 756 O O . LEU A 1 93 ? -6.050 -9.222 0.342 1.00 90.12 93 LEU A O 1
ATOM 760 N N . ASP A 1 94 ? -5.148 -7.167 0.360 1.00 88.56 94 ASP A N 1
ATOM 761 C CA . ASP A 1 94 ? -3.792 -7.641 0.069 1.00 88.56 94 ASP A CA 1
ATOM 762 C C . ASP A 1 94 ? -3.310 -8.549 1.214 1.00 88.56 94 ASP A C 1
ATOM 764 O O . ASP A 1 94 ? -3.348 -8.164 2.389 1.00 88.56 94 ASP A O 1
ATOM 768 N N . ARG A 1 95 ? -2.847 -9.756 0.871 1.00 88.00 95 ARG A N 1
ATOM 769 C CA . ARG A 1 95 ? -2.255 -10.704 1.821 1.00 88.00 95 ARG A CA 1
ATOM 770 C C . ARG A 1 95 ? -1.153 -10.048 2.638 1.00 88.00 95 ARG A C 1
ATOM 772 O O . ARG A 1 95 ? -1.032 -10.346 3.819 1.00 88.00 95 ARG A O 1
ATOM 779 N N . ASP A 1 96 ? -0.381 -9.146 2.039 1.00 89.62 96 ASP A N 1
ATOM 780 C CA . ASP A 1 96 ? 0.727 -8.477 2.717 1.00 89.62 96 ASP A CA 1
ATOM 781 C C . ASP A 1 96 ? 0.239 -7.661 3.936 1.00 89.62 96 ASP A C 1
ATOM 783 O O . ASP A 1 96 ? 0.960 -7.546 4.930 1.00 89.62 96 ASP A O 1
ATOM 787 N N . ILE A 1 97 ? -1.001 -7.147 3.904 1.00 92.94 97 ILE A N 1
ATOM 788 C CA . ILE A 1 97 ? -1.636 -6.459 5.040 1.00 92.94 97 ILE A CA 1
ATOM 789 C C . ILE A 1 97 ? -2.026 -7.460 6.130 1.00 92.94 97 ILE A C 1
ATOM 791 O O . ILE A 1 97 ? -1.687 -7.240 7.292 1.00 92.94 97 ILE A O 1
ATOM 795 N N . LEU A 1 98 ? -2.678 -8.574 5.779 1.00 93.00 98 LEU A N 1
ATOM 796 C CA . LEU A 1 98 ? -3.031 -9.609 6.761 1.00 93.00 98 LEU A CA 1
ATOM 797 C C . LEU A 1 98 ? -1.784 -10.217 7.410 1.00 93.00 98 LEU A C 1
ATOM 799 O O . LEU A 1 98 ? -1.716 -10.295 8.631 1.00 93.00 98 LEU A O 1
ATOM 803 N N . TYR A 1 99 ? -0.764 -10.541 6.614 1.00 91.31 99 TYR A N 1
ATOM 804 C CA . TYR A 1 99 ? 0.532 -11.018 7.097 1.00 91.31 99 TYR A CA 1
ATOM 805 C C . TYR A 1 99 ? 1.193 -10.011 8.046 1.00 91.31 99 TYR A C 1
ATOM 807 O O . TYR A 1 99 ? 1.748 -10.378 9.083 1.00 91.31 99 TYR A O 1
ATOM 815 N N . SER A 1 100 ? 1.115 -8.715 7.723 1.00 93.94 100 SER A N 1
ATOM 816 C CA . SER A 1 100 ? 1.610 -7.665 8.611 1.00 93.94 100 SER A CA 1
ATOM 817 C C . SER A 1 100 ? 0.861 -7.652 9.944 1.00 93.94 100 SER A C 1
ATOM 819 O O . SER A 1 100 ? 1.495 -7.506 10.991 1.00 93.94 100 SER A O 1
ATOM 821 N N . ILE A 1 101 ? -0.466 -7.790 9.930 1.00 95.00 101 ILE A N 1
ATOM 822 C CA . ILE A 1 101 ? -1.295 -7.718 11.138 1.00 95.00 101 ILE A CA 1
ATOM 823 C C . ILE A 1 101 ? -1.173 -8.976 11.994 1.00 95.00 101 ILE A C 1
ATOM 825 O O . ILE A 1 101 ? -1.128 -8.826 13.209 1.00 95.00 101 ILE A O 1
ATOM 829 N N . LEU A 1 102 ? -1.139 -10.168 11.394 1.00 93.44 102 LEU A N 1
ATOM 830 C CA . LEU A 1 102 ? -1.294 -11.449 12.089 1.00 93.44 102 LEU A CA 1
ATOM 831 C C . LEU A 1 102 ? 0.037 -12.188 12.291 1.00 93.44 102 LEU A C 1
ATOM 833 O O . LEU A 1 102 ? 0.325 -12.614 13.404 1.00 93.44 102 LEU A O 1
ATOM 837 N N . ASP A 1 103 ? 0.870 -12.299 11.254 1.00 89.25 103 ASP A N 1
ATOM 838 C CA . ASP A 1 103 ? 2.004 -13.237 11.257 1.00 89.25 103 ASP A CA 1
ATOM 839 C C . ASP A 1 103 ? 3.341 -12.591 11.627 1.00 89.25 103 ASP A C 1
ATOM 841 O O . ASP A 1 103 ? 4.168 -13.198 12.305 1.00 89.25 103 ASP A O 1
ATOM 845 N N . LYS A 1 104 ? 3.596 -11.349 11.195 1.00 86.94 104 LYS A N 1
ATOM 846 C CA . LYS A 1 104 ? 4.907 -10.726 11.434 1.00 86.94 104 LYS A CA 1
ATOM 847 C C . LYS A 1 104 ? 5.108 -10.349 12.902 1.00 86.94 104 LYS A C 1
ATOM 849 O O . LYS A 1 104 ? 6.078 -10.732 13.547 1.00 86.94 104 LYS A O 1
ATOM 854 N N . ARG A 1 105 ? 4.222 -9.496 13.401 1.00 89.00 105 ARG A N 1
ATOM 855 C CA . ARG A 1 105 ? 4.093 -9.147 14.816 1.00 89.00 105 ARG A CA 1
ATOM 856 C C . ARG A 1 105 ? 2.642 -8.738 15.003 1.00 89.00 105 ARG A C 1
ATOM 858 O O . ARG A 1 105 ? 2.305 -7.686 14.450 1.00 89.00 105 ARG A O 1
ATOM 865 N N . PRO A 1 106 ? 1.839 -9.507 15.760 1.00 94.00 106 PRO A N 1
ATOM 866 C CA . PRO A 1 106 ? 0.428 -9.225 15.949 1.00 94.00 106 PRO A CA 1
ATOM 867 C C . PRO A 1 106 ? 0.171 -7.757 16.306 1.00 94.00 106 PRO A C 1
ATOM 869 O O . PRO A 1 106 ? 0.731 -7.231 17.274 1.00 94.00 106 PRO A O 1
ATOM 872 N N . LYS A 1 107 ? -0.618 -7.065 15.477 1.00 95.50 107 LYS A N 1
ATOM 873 C CA . LYS A 1 107 ? -0.930 -5.635 15.631 1.00 95.50 107 LYS A CA 1
ATOM 874 C C . LYS A 1 107 ? -2.336 -5.468 16.168 1.00 95.50 107 LYS A C 1
ATOM 876 O O . LYS A 1 107 ? -3.296 -5.382 15.405 1.00 95.50 107 LYS A O 1
ATOM 881 N N . ARG A 1 108 ? -2.454 -5.386 17.486 1.00 96.50 108 ARG A N 1
ATOM 882 C CA . ARG A 1 108 ? -3.721 -5.073 18.139 1.00 96.50 108 ARG A CA 1
ATOM 883 C C . ARG A 1 108 ? -4.124 -3.618 17.899 1.00 96.50 108 ARG A C 1
ATOM 885 O O . ARG A 1 108 ? -3.351 -2.709 18.202 1.00 96.50 108 ARG A O 1
ATOM 892 N N . ALA A 1 109 ? -5.347 -3.405 17.427 1.00 96.69 109 ALA A N 1
ATOM 893 C CA . ALA A 1 109 ? -5.989 -2.097 17.325 1.00 96.69 109 ALA A CA 1
ATOM 894 C C . ALA A 1 109 ? -7.460 -2.201 17.746 1.00 96.69 109 ALA A C 1
ATOM 896 O O . ALA A 1 109 ? -8.035 -3.291 17.688 1.00 96.69 109 ALA A O 1
ATOM 897 N N . ARG A 1 110 ? -8.075 -1.087 18.164 1.00 95.06 110 ARG A N 1
ATOM 898 C CA . ARG A 1 110 ? -9.527 -1.069 18.431 1.00 95.06 110 ARG A CA 1
ATOM 899 C C . ARG A 1 110 ? -10.316 -1.141 17.132 1.00 95.06 110 ARG A C 1
ATOM 901 O O . ARG A 1 110 ? -11.321 -1.832 17.079 1.00 95.06 110 ARG A O 1
ATOM 908 N N . THR A 1 111 ? -9.824 -0.464 16.102 1.00 96.44 111 THR A N 1
ATOM 909 C CA . THR A 1 111 ? -10.443 -0.394 14.787 1.00 96.44 111 THR A CA 1
ATOM 910 C C . THR A 1 111 ? -9.378 -0.558 13.707 1.00 96.44 111 THR A C 1
ATOM 912 O O . THR A 1 111 ? -8.342 0.112 13.719 1.00 96.44 111 THR A O 1
ATOM 915 N N . TYR A 1 112 ? -9.634 -1.449 12.756 1.00 97.12 112 TYR A N 1
ATOM 916 C CA . TYR A 1 112 ? -8.828 -1.659 11.561 1.00 97.12 112 TYR A CA 1
ATOM 917 C C . TYR A 1 112 ? -9.519 -0.986 10.376 1.00 97.12 112 TYR A C 1
ATOM 919 O O . TYR A 1 112 ? -10.658 -1.312 10.043 1.00 97.12 112 TYR A O 1
ATOM 927 N N . CYS A 1 113 ? -8.821 -0.056 9.730 1.00 96.25 113 CYS A N 1
ATOM 928 C CA . CYS A 1 113 ? -9.327 0.680 8.581 1.00 96.25 113 CYS A CA 1
ATOM 929 C C . CYS A 1 113 ? -8.433 0.437 7.360 1.00 96.25 113 CYS A C 1
ATOM 931 O O . CYS A 1 113 ? -7.228 0.701 7.377 1.00 96.25 113 CYS A O 1
ATOM 933 N N . PHE A 1 114 ? -9.027 -0.062 6.283 1.00 96.12 114 PHE A N 1
ATOM 934 C CA . PHE A 1 114 ? -8.350 -0.309 5.016 1.00 96.12 114 PHE A CA 1
ATOM 935 C C . PHE A 1 114 ? -8.820 0.703 3.987 1.00 96.12 114 PHE A C 1
ATOM 937 O O . PHE A 1 114 ? -9.999 0.733 3.651 1.00 96.12 114 PHE A O 1
ATOM 944 N N . ILE A 1 115 ? -7.908 1.518 3.469 1.00 93.81 115 ILE A N 1
ATOM 945 C CA . ILE A 1 115 ? -8.258 2.638 2.598 1.00 93.81 115 ILE A CA 1
ATOM 946 C C . ILE A 1 115 ? -7.793 2.359 1.180 1.00 93.81 115 ILE A C 1
ATOM 948 O O . ILE A 1 115 ? -6.593 2.226 0.929 1.00 93.81 115 ILE A O 1
ATOM 952 N N . ASN A 1 116 ? -8.745 2.318 0.255 1.00 93.12 116 ASN A N 1
ATOM 953 C CA . ASN A 1 116 ? -8.494 2.414 -1.174 1.00 93.12 116 ASN A CA 1
ATOM 954 C C . ASN A 1 116 ? -8.780 3.844 -1.647 1.00 93.12 116 ASN A C 1
ATOM 956 O O . ASN A 1 116 ? -9.723 4.484 -1.180 1.00 93.12 116 ASN A O 1
ATOM 960 N N . ILE A 1 117 ? -7.956 4.353 -2.559 1.00 89.88 117 ILE A N 1
ATOM 961 C CA . ILE A 1 117 ? -8.105 5.699 -3.117 1.00 89.88 117 ILE A CA 1
ATOM 962 C C . ILE A 1 117 ? -8.222 5.550 -4.620 1.00 89.88 117 ILE A C 1
ATOM 964 O O . ILE A 1 117 ? -7.296 5.071 -5.270 1.00 89.88 117 ILE A O 1
ATOM 968 N N . SER A 1 118 ? -9.350 5.995 -5.156 1.00 89.94 118 SER A N 1
ATOM 969 C CA . SER A 1 118 ? -9.625 5.985 -6.584 1.00 89.94 118 SER A CA 1
ATOM 970 C C . SER A 1 118 ? -9.751 7.421 -7.079 1.00 89.94 118 SER A C 1
ATOM 972 O O . SER A 1 118 ? -10.487 8.231 -6.508 1.00 89.94 118 SER A O 1
ATOM 974 N N . VAL A 1 119 ? -9.002 7.754 -8.129 1.00 89.19 119 VAL A N 1
ATOM 975 C CA . VAL A 1 119 ? -9.117 9.053 -8.793 1.00 89.19 119 VAL A CA 1
ATOM 976 C C . VAL A 1 119 ? -10.197 8.955 -9.863 1.00 89.19 119 VAL A C 1
ATOM 978 O O . VAL A 1 119 ? -10.193 8.038 -10.678 1.00 89.19 119 VAL A O 1
ATOM 981 N N . THR A 1 120 ? -11.127 9.902 -9.853 1.00 90.06 120 THR A N 1
ATOM 982 C CA . THR A 1 120 ? -12.237 9.984 -10.804 1.00 90.06 120 THR A CA 1
ATOM 983 C C . THR A 1 120 ? -11.973 11.045 -11.868 1.00 90.06 120 THR A C 1
ATOM 985 O O . THR A 1 120 ? -11.291 12.043 -11.617 1.00 90.06 120 THR A O 1
ATOM 988 N N . ASP A 1 121 ? -12.584 10.869 -13.040 1.00 90.88 121 ASP A N 1
ATOM 989 C CA . ASP A 1 121 ? -12.466 11.802 -14.172 1.00 90.88 121 ASP A CA 1
ATOM 990 C C . ASP A 1 121 ? -13.141 13.156 -13.916 1.00 90.88 121 ASP A C 1
ATOM 992 O O . ASP A 1 121 ? -12.893 14.139 -14.610 1.00 90.88 121 ASP A O 1
ATOM 996 N N . LYS A 1 122 ? -14.014 13.234 -12.910 1.00 92.75 122 LYS A N 1
ATOM 997 C CA . LYS A 1 122 ? -14.696 14.470 -12.526 1.00 92.75 122 LYS A CA 1
ATOM 998 C C . LYS A 1 122 ? -13.779 15.300 -11.618 1.00 92.75 122 LYS A C 1
ATOM 1000 O O . LYS A 1 122 ? -13.207 14.754 -10.684 1.00 92.75 122 LYS A O 1
ATOM 1005 N N . PRO A 1 123 ? -13.654 16.623 -11.815 1.00 91.94 123 PRO A N 1
ATOM 1006 C CA . PRO A 1 123 ? -12.619 17.424 -11.155 1.00 91.94 123 PRO A CA 1
ATOM 1007 C C . PRO A 1 123 ? -12.755 17.520 -9.633 1.00 91.94 123 PRO A C 1
ATOM 1009 O O . PRO A 1 123 ? -11.743 17.430 -8.945 1.00 91.94 123 PRO A O 1
ATOM 1012 N N . ASN A 1 124 ? -13.977 17.693 -9.120 1.00 92.62 124 ASN A N 1
ATOM 1013 C CA . ASN A 1 124 ? -14.239 18.068 -7.723 1.00 92.62 124 ASN A CA 1
ATOM 1014 C C . ASN A 1 124 ? -14.995 16.980 -6.936 1.00 92.62 124 ASN A C 1
ATOM 1016 O O . ASN A 1 124 ? -15.662 17.278 -5.946 1.00 92.62 124 ASN A O 1
ATOM 1020 N N . THR A 1 125 ? -14.966 15.727 -7.397 1.00 92.75 125 THR A N 1
ATOM 1021 C CA . THR A 1 125 ? -15.631 14.617 -6.697 1.00 92.75 125 THR A CA 1
ATOM 1022 C C . THR A 1 125 ? -15.001 14.395 -5.325 1.00 92.75 125 THR A C 1
ATOM 1024 O O . THR A 1 125 ? -13.777 14.343 -5.204 1.00 92.75 125 THR A O 1
ATOM 1027 N N . ARG A 1 126 ? -15.839 14.257 -4.295 1.00 93.38 126 ARG A N 1
ATOM 1028 C CA . ARG A 1 126 ? -15.438 13.936 -2.920 1.00 93.38 126 ARG A CA 1
ATOM 1029 C C . ARG A 1 126 ? -16.482 13.016 -2.316 1.00 93.38 126 ARG A C 1
ATOM 1031 O O . ARG A 1 126 ? -17.456 13.474 -1.730 1.00 93.38 126 ARG A O 1
ATOM 1038 N N . GLU A 1 127 ? -16.306 11.726 -2.510 1.00 94.31 127 GLU A N 1
ATOM 1039 C CA . GLU A 1 127 ? -17.242 10.728 -2.007 1.00 94.31 127 GLU A CA 1
ATOM 1040 C C . GLU A 1 127 ? -16.469 9.544 -1.436 1.00 94.31 127 GLU A C 1
ATOM 1042 O O . GLU A 1 127 ? -15.324 9.283 -1.814 1.00 94.31 127 GLU A O 1
ATOM 1047 N N . PHE A 1 128 ? -17.084 8.827 -0.507 1.00 94.50 128 PHE A N 1
ATOM 1048 C CA . PHE A 1 128 ? -16.513 7.619 0.059 1.00 94.50 128 PHE A CA 1
ATOM 1049 C C . PHE A 1 128 ? -17.584 6.537 0.145 1.00 94.50 128 PHE A C 1
ATOM 1051 O O . PHE A 1 128 ? -18.776 6.824 0.231 1.00 94.50 128 PHE A O 1
ATOM 1058 N N . VAL A 1 129 ? -17.149 5.285 0.085 1.00 94.62 129 VAL A N 1
ATOM 1059 C CA . VAL A 1 129 ? -17.996 4.106 0.278 1.00 94.62 129 VAL A CA 1
ATOM 1060 C C . VAL A 1 129 ? -17.327 3.216 1.308 1.00 94.62 129 VAL A C 1
ATOM 1062 O O . VAL A 1 129 ? -16.111 3.029 1.254 1.00 94.62 129 VAL A O 1
ATOM 1065 N N . ILE A 1 130 ? -18.113 2.669 2.229 1.00 94.75 130 ILE A N 1
ATOM 1066 C CA . ILE A 1 130 ? -17.625 1.829 3.321 1.00 94.75 130 ILE A CA 1
ATOM 1067 C C . ILE A 1 130 ? -18.228 0.436 3.190 1.00 94.75 130 ILE A C 1
ATOM 1069 O O . ILE A 1 130 ? -19.414 0.288 2.907 1.00 94.75 130 ILE A O 1
ATOM 1073 N N . ASN A 1 131 ? -17.397 -0.573 3.417 1.00 95.19 131 ASN A N 1
ATOM 1074 C CA . ASN A 1 131 ? -17.823 -1.917 3.765 1.00 95.19 131 ASN A CA 1
ATOM 1075 C C . ASN A 1 131 ? -17.418 -2.185 5.221 1.00 95.19 131 ASN A C 1
ATOM 1077 O O . ASN A 1 131 ? -16.230 -2.137 5.544 1.00 95.19 131 ASN A O 1
ATOM 1081 N N . ASP A 1 132 ? -18.400 -2.421 6.087 1.00 94.12 132 ASP A N 1
ATOM 1082 C CA . ASP A 1 132 ? -18.238 -2.666 7.527 1.00 94.12 132 ASP A CA 1
ATOM 1083 C C . ASP A 1 132 ? -18.135 -4.161 7.876 1.00 94.12 132 ASP A C 1
ATOM 1085 O O . ASP A 1 132 ? -17.881 -4.529 9.025 1.00 94.12 132 ASP A O 1
ATOM 1089 N N . PHE A 1 133 ? -18.332 -5.043 6.889 1.00 93.88 133 PHE A N 1
ATOM 1090 C CA . PHE A 1 133 ? -18.324 -6.498 7.054 1.00 93.88 133 PHE A CA 1
ATOM 1091 C C . PHE A 1 133 ? -19.282 -7.010 8.149 1.00 93.88 133 PHE A C 1
ATOM 1093 O O . PHE A 1 133 ? -19.087 -8.105 8.677 1.00 93.88 133 PHE A O 1
ATOM 1100 N N . GLY A 1 134 ? -20.309 -6.228 8.507 1.00 92.19 134 GLY A N 1
ATOM 1101 C CA . GLY A 1 134 ? -21.195 -6.528 9.636 1.00 92.19 134 GLY A CA 1
ATOM 1102 C C . GLY A 1 134 ? -20.509 -6.456 11.007 1.00 92.19 134 GLY A C 1
ATOM 1103 O O . GLY A 1 134 ? -20.920 -7.154 11.935 1.00 92.19 134 GLY A O 1
ATOM 1104 N N . THR A 1 135 ? -19.450 -5.655 11.138 1.00 94.44 135 THR A N 1
ATOM 1105 C CA . THR A 1 135 ? -18.673 -5.483 12.374 1.00 94.44 135 THR A CA 1
ATOM 1106 C C . THR A 1 135 ? -18.590 -4.019 12.806 1.00 94.44 135 THR A C 1
ATOM 1108 O O . THR A 1 135 ? -18.854 -3.114 12.024 1.00 94.44 135 THR A O 1
ATOM 1111 N N . ASP A 1 136 ? -18.181 -3.791 14.054 1.00 94.50 136 ASP A N 1
ATOM 1112 C CA . ASP A 1 136 ? -17.965 -2.470 14.662 1.00 94.50 136 ASP A CA 1
ATOM 1113 C C . ASP A 1 136 ? -16.477 -2.073 14.752 1.00 94.50 136 ASP A C 1
ATOM 1115 O O . ASP A 1 136 ? -16.129 -1.022 15.293 1.00 94.50 136 ASP A O 1
ATOM 1119 N N . PHE A 1 137 ? -15.574 -2.916 14.239 1.00 95.00 137 PHE A N 1
ATOM 1120 C CA . PHE A 1 137 ? -14.126 -2.752 14.390 1.00 95.00 137 PHE A CA 1
ATOM 1121 C C . PHE A 1 137 ? -13.343 -2.887 13.076 1.00 95.00 137 PHE A C 1
ATOM 1123 O O . PHE A 1 137 ? -12.146 -2.602 13.062 1.00 95.00 137 PHE A O 1
ATOM 1130 N N . LEU A 1 138 ? -13.968 -3.320 11.979 1.00 96.25 138 LEU A N 1
ATOM 1131 C CA . LEU A 1 138 ? -13.301 -3.575 10.703 1.00 96.25 138 LEU A CA 1
ATOM 1132 C C . LEU A 1 138 ? -14.000 -2.820 9.576 1.00 96.25 138 LEU A C 1
ATOM 1134 O O . LEU A 1 138 ? -15.151 -3.094 9.262 1.00 96.25 138 LEU A O 1
ATOM 1138 N N . PHE A 1 139 ? -13.281 -1.912 8.920 1.00 96.12 139 PHE A N 1
ATOM 1139 C CA . PHE A 1 139 ? -13.844 -1.095 7.848 1.00 96.12 139 PHE A CA 1
ATOM 1140 C C . PHE A 1 139 ? -12.925 -1.083 6.633 1.00 96.12 139 PHE A C 1
ATOM 1142 O O . PHE A 1 139 ? -11.730 -0.798 6.741 1.00 96.12 139 PHE A O 1
ATOM 1149 N N . LYS A 1 140 ? -13.484 -1.343 5.450 1.00 95.25 140 LYS A N 1
ATOM 1150 C CA . LYS A 1 140 ? -12.823 -1.069 4.171 1.00 95.25 140 LYS A CA 1
ATOM 1151 C C . LYS A 1 140 ? -13.480 0.143 3.528 1.00 95.25 140 LYS A C 1
ATOM 1153 O O . LYS A 1 140 ? -14.650 0.106 3.165 1.00 95.25 140 LYS A O 1
ATOM 1158 N N . VAL A 1 141 ? -12.714 1.216 3.390 1.00 95.00 141 VAL A N 1
ATOM 1159 C CA . VAL A 1 141 ? -13.166 2.515 2.899 1.00 95.00 141 VAL A CA 1
ATOM 1160 C C . VAL A 1 141 ? -12.559 2.770 1.527 1.00 95.00 141 VAL A C 1
ATOM 1162 O O . VAL A 1 141 ? -11.342 2.783 1.365 1.00 95.00 141 VAL A O 1
ATOM 1165 N N . THR A 1 142 ? -13.405 3.009 0.534 1.00 94.44 142 THR A N 1
ATOM 1166 C CA . THR A 1 142 ? -12.988 3.451 -0.798 1.00 94.44 142 THR A CA 1
ATOM 1167 C C . THR A 1 142 ? -13.301 4.928 -0.943 1.00 94.44 142 THR A C 1
ATOM 1169 O O . THR A 1 142 ? -14.468 5.307 -1.013 1.00 94.44 142 THR A O 1
ATOM 1172 N N . ILE A 1 143 ? -12.266 5.763 -0.989 1.00 93.06 143 ILE A N 1
ATOM 1173 C CA . ILE A 1 143 ? -12.388 7.207 -1.186 1.00 93.06 143 ILE A CA 1
ATOM 1174 C C . ILE A 1 143 ? -12.244 7.491 -2.680 1.00 93.06 143 ILE A C 1
ATOM 1176 O O . ILE A 1 143 ? -11.205 7.200 -3.275 1.00 93.06 143 ILE A O 1
ATOM 1180 N N . ARG A 1 144 ? -13.275 8.078 -3.288 1.00 93.06 144 ARG A N 1
ATOM 1181 C CA . ARG A 1 144 ? -13.243 8.541 -4.674 1.00 93.06 144 ARG A CA 1
ATOM 1182 C C . ARG A 1 144 ? -13.033 10.050 -4.695 1.00 93.06 144 ARG A C 1
ATOM 1184 O O . ARG A 1 144 ? -13.874 10.825 -4.233 1.00 93.06 144 ARG A O 1
ATOM 1191 N N . LEU A 1 145 ? -11.884 10.460 -5.220 1.00 91.81 145 LEU A N 1
ATOM 1192 C CA . LEU A 1 145 ? -11.472 11.858 -5.303 1.00 91.81 145 LEU A CA 1
ATOM 1193 C C . LEU A 1 145 ? -11.402 12.300 -6.758 1.00 91.81 145 LEU A C 1
ATOM 1195 O O . LEU A 1 145 ? -10.974 11.552 -7.630 1.00 91.81 145 LEU A O 1
ATOM 1199 N N . GLY A 1 146 ? -11.824 13.523 -7.041 1.00 92.12 146 GLY A N 1
ATOM 1200 C CA . GLY A 1 146 ? -11.640 14.120 -8.354 1.00 92.12 146 GLY A CA 1
ATOM 1201 C C . GLY A 1 146 ? -10.181 14.456 -8.647 1.00 92.12 146 GLY A C 1
ATOM 1202 O O . GLY A 1 146 ? -9.395 14.688 -7.732 1.00 92.12 146 GLY A O 1
ATOM 1203 N N . PHE A 1 147 ? -9.803 14.528 -9.923 1.00 88.50 147 PHE A N 1
ATOM 1204 C CA . PHE A 1 147 ? -8.406 14.776 -10.312 1.00 88.50 147 PHE A CA 1
ATOM 1205 C C . PHE A 1 147 ? -7.843 16.146 -9.876 1.00 88.50 147 PHE A C 1
ATOM 1207 O O . PHE A 1 147 ? -6.625 16.326 -9.884 1.00 88.50 147 PHE A O 1
ATOM 1214 N N . LYS A 1 148 ? -8.691 17.126 -9.511 1.00 90.31 148 LYS A N 1
ATOM 1215 C CA . LYS A 1 148 ? -8.243 18.413 -8.935 1.00 90.31 148 LYS A CA 1
ATOM 1216 C C . LYS A 1 148 ? -8.164 18.391 -7.410 1.00 90.31 148 LYS A C 1
ATOM 1218 O O . LYS A 1 148 ? -7.628 19.328 -6.818 1.00 90.31 148 LYS A O 1
ATOM 1223 N N . GLU A 1 149 ? -8.699 17.358 -6.772 1.00 89.31 149 GLU A N 1
ATOM 1224 C CA . GLU A 1 149 ? -8.755 17.259 -5.322 1.00 89.31 149 GLU A CA 1
ATOM 1225 C C . GLU A 1 149 ? -7.444 16.719 -4.756 1.00 89.31 149 GLU A C 1
ATOM 1227 O O . GLU A 1 149 ? -6.850 15.762 -5.253 1.00 89.31 149 GLU A O 1
ATOM 1232 N N . ASN A 1 150 ? -6.976 17.347 -3.678 1.00 86.56 150 ASN A N 1
ATOM 1233 C CA . ASN A 1 150 ? -5.760 16.910 -3.009 1.00 86.56 150 ASN A CA 1
ATOM 1234 C C . ASN A 1 150 ? -6.047 15.657 -2.164 1.00 86.56 150 ASN A C 1
ATOM 1236 O O . ASN A 1 150 ? -7.028 15.606 -1.418 1.00 86.56 150 ASN A O 1
ATOM 1240 N N . GLN A 1 151 ? -5.151 14.675 -2.229 1.00 85.56 151 GLN A N 1
ATOM 1241 C CA . GLN A 1 151 ? -5.253 13.388 -1.539 1.00 85.56 151 GLN A CA 1
ATOM 1242 C C . GLN A 1 151 ? -4.806 13.487 -0.072 1.00 85.56 151 GLN A C 1
ATOM 1244 O O . GLN A 1 151 ? -3.956 12.733 0.393 1.00 85.56 151 GLN A O 1
ATOM 1249 N N . ARG A 1 152 ? -5.372 14.438 0.679 1.00 86.06 152 ARG A N 1
ATOM 1250 C CA . ARG A 1 152 ? -5.091 14.633 2.111 1.00 86.06 152 ARG A CA 1
ATOM 1251 C C . ARG A 1 152 ? -5.883 13.635 2.954 1.00 86.06 152 ARG A C 1
ATOM 1253 O O . ARG A 1 152 ? -6.860 14.005 3.602 1.00 86.06 152 ARG A O 1
ATOM 1260 N N . ILE A 1 153 ? -5.455 12.372 2.942 1.00 88.25 153 ILE A N 1
ATOM 1261 C CA . ILE A 1 153 ? -6.183 11.255 3.572 1.00 88.25 153 ILE A CA 1
ATOM 1262 C C . ILE A 1 153 ? -6.499 11.545 5.040 1.00 88.25 153 ILE A C 1
ATOM 1264 O O . ILE A 1 153 ? -7.606 11.269 5.487 1.00 88.25 153 ILE A O 1
ATOM 1268 N N . ASN A 1 154 ? -5.548 12.130 5.776 1.00 88.12 154 ASN A N 1
ATOM 1269 C CA . ASN A 1 154 ? -5.706 12.384 7.205 1.00 88.12 154 ASN A CA 1
ATOM 1270 C C . ASN A 1 154 ? -6.990 13.179 7.510 1.00 88.12 154 ASN A C 1
ATOM 1272 O O . ASN A 1 154 ? -7.777 12.777 8.355 1.00 88.12 154 ASN A O 1
ATOM 1276 N N . THR A 1 155 ? -7.267 14.255 6.765 1.00 88.62 155 THR A N 1
ATOM 1277 C CA . THR A 1 155 ? -8.475 15.073 6.965 1.00 88.62 155 THR A CA 1
ATOM 1278 C C . THR A 1 155 ? -9.757 14.303 6.656 1.00 88.62 155 THR A C 1
ATOM 1280 O O . THR A 1 155 ? -10.723 14.402 7.410 1.00 88.62 155 THR A O 1
ATOM 1283 N N . TYR A 1 156 ? -9.766 13.523 5.575 1.00 92.25 156 TYR A N 1
ATOM 1284 C CA . TYR A 1 156 ? -10.934 12.725 5.200 1.00 92.25 156 TYR A CA 1
ATOM 1285 C C . TYR A 1 156 ? -11.205 11.602 6.204 1.00 92.25 156 TYR A C 1
ATOM 1287 O O . TYR A 1 156 ? -12.360 11.308 6.485 1.00 92.25 156 TYR A O 1
ATOM 1295 N N . LEU A 1 157 ? -10.168 11.020 6.809 1.00 92.75 157 LEU A N 1
ATOM 1296 C CA . LEU A 1 157 ? -10.336 9.989 7.832 1.00 92.75 157 LEU A CA 1
ATOM 1297 C C . LEU A 1 157 ? -11.052 10.491 9.079 1.00 92.75 157 LEU A C 1
ATOM 1299 O O . LEU A 1 157 ? -11.928 9.793 9.575 1.00 92.75 157 LEU A O 1
ATOM 1303 N N . TYR A 1 158 ? -10.733 11.694 9.562 1.00 91.75 158 TYR A N 1
ATOM 1304 C CA . TYR A 1 158 ? -11.478 12.282 10.679 1.00 91.75 158 TYR A CA 1
ATOM 1305 C C . TYR A 1 158 ? -12.967 12.446 10.340 1.00 91.75 158 TYR A C 1
ATOM 1307 O O . TYR A 1 158 ? -13.815 12.181 11.185 1.00 91.75 158 TYR A O 1
ATOM 1315 N N . GLN A 1 159 ? -13.297 12.833 9.103 1.00 93.50 159 GLN A N 1
ATOM 1316 C CA . GLN A 1 159 ? -14.692 12.953 8.661 1.00 93.50 159 GLN A CA 1
ATOM 1317 C C . GLN A 1 159 ? -15.384 11.588 8.597 1.00 93.50 159 GLN A C 1
ATOM 1319 O O . GLN A 1 159 ? -16.495 11.447 9.092 1.00 93.50 159 GLN A O 1
ATOM 1324 N N . ILE A 1 160 ? -14.706 10.582 8.042 1.00 95.19 160 ILE A N 1
ATOM 1325 C CA . ILE A 1 160 ? -15.232 9.221 7.895 1.00 95.19 160 ILE A CA 1
ATOM 1326 C C . ILE A 1 160 ? -15.453 8.562 9.260 1.00 95.19 160 ILE A C 1
ATOM 1328 O O . ILE A 1 160 ? -16.517 8.009 9.505 1.00 95.19 160 ILE A O 1
ATOM 1332 N N . ILE A 1 161 ? -14.482 8.640 10.175 1.00 95.00 161 ILE A N 1
ATOM 1333 C CA . ILE A 1 161 ? -14.647 8.090 11.528 1.00 95.00 161 ILE A CA 1
ATOM 1334 C C . ILE A 1 161 ? -15.739 8.845 12.296 1.00 95.00 161 ILE A C 1
ATOM 1336 O O . ILE A 1 161 ? -16.522 8.218 13.001 1.00 95.00 161 ILE A O 1
ATOM 1340 N N . GLY A 1 162 ? -15.836 10.169 12.129 1.00 94.25 162 GLY A N 1
ATOM 1341 C CA . GLY A 1 162 ? -16.930 10.954 12.705 1.00 94.25 162 GLY A CA 1
ATOM 1342 C C . GLY A 1 162 ? -18.311 10.506 12.208 1.00 94.25 162 GLY A C 1
ATOM 1343 O O . GLY A 1 162 ? -19.227 10.365 13.013 1.00 94.25 162 GLY A O 1
ATOM 1344 N N . ASP A 1 163 ? -18.446 10.221 10.912 1.00 95.56 163 ASP A N 1
ATOM 1345 C CA . ASP A 1 163 ? -19.675 9.692 10.304 1.00 95.56 163 ASP A CA 1
ATOM 1346 C C . ASP A 1 163 ? -20.027 8.282 10.822 1.00 95.56 163 ASP A C 1
ATOM 1348 O O . ASP A 1 163 ? -21.175 8.012 11.181 1.00 95.56 163 ASP A O 1
ATOM 1352 N N . LEU A 1 164 ? -19.029 7.404 10.976 1.00 95.00 164 LEU A N 1
ATOM 1353 C CA . LEU A 1 164 ? -19.208 6.069 11.565 1.00 95.00 164 LEU A CA 1
ATOM 1354 C C . LEU A 1 164 ? -19.659 6.119 13.034 1.00 95.00 164 LEU A C 1
ATOM 1356 O O . LEU A 1 164 ? -20.456 5.286 13.467 1.00 95.00 164 LEU A O 1
ATOM 1360 N N . ILE A 1 165 ? -19.171 7.090 13.810 1.00 94.44 165 ILE A N 1
ATOM 1361 C CA . ILE A 1 165 ? -19.603 7.287 15.201 1.00 94.44 165 ILE A CA 1
ATOM 1362 C C . ILE A 1 165 ? -21.027 7.855 15.242 1.00 94.44 165 ILE A C 1
ATOM 1364 O O . ILE A 1 165 ? -21.870 7.345 15.979 1.00 94.44 165 ILE A O 1
ATOM 1368 N N . ALA A 1 166 ? -21.326 8.866 14.419 1.00 94.56 166 ALA A N 1
ATOM 1369 C CA . ALA A 1 166 ? -22.645 9.498 14.364 1.00 94.56 166 ALA A CA 1
ATOM 1370 C C . ALA A 1 166 ? -23.752 8.536 13.896 1.00 94.56 166 ALA A C 1
ATOM 1372 O O . ALA A 1 166 ? -24.882 8.609 14.379 1.00 94.56 166 ALA A O 1
ATOM 1373 N N . SER A 1 167 ? -23.426 7.616 12.986 1.00 93.62 167 SER A N 1
ATOM 1374 C CA . SER A 1 167 ? -24.323 6.547 12.527 1.00 93.62 167 SER A CA 1
ATOM 1375 C C . SER A 1 167 ? -24.444 5.375 13.511 1.00 93.62 167 SER A C 1
ATOM 1377 O O . SER A 1 167 ? -25.296 4.506 13.324 1.00 93.62 167 SER A O 1
ATOM 1379 N N . GLY A 1 168 ? -23.622 5.338 14.566 1.00 92.38 168 GLY A N 1
ATOM 1380 C CA . GLY A 1 168 ? -23.595 4.258 15.552 1.00 92.38 168 GLY A CA 1
ATOM 1381 C C . GLY A 1 168 ? -22.930 2.967 15.062 1.00 92.38 168 GLY A C 1
ATOM 1382 O O . GLY A 1 168 ? -23.019 1.952 15.751 1.00 92.38 168 GLY A O 1
ATOM 1383 N N . GLN A 1 169 ? -22.262 2.987 13.903 1.00 92.25 169 GLN A N 1
ATOM 1384 C CA . GLN A 1 169 ? -21.491 1.851 13.380 1.00 92.25 169 GLN A CA 1
ATOM 1385 C C . GLN A 1 169 ? -20.171 1.645 14.137 1.00 92.25 169 GLN A C 1
ATOM 1387 O O . GLN A 1 169 ? -19.651 0.533 14.176 1.00 92.25 169 GLN A O 1
ATOM 1392 N N . LEU A 1 170 ? -19.631 2.702 14.752 1.00 94.12 170 LEU A N 1
ATOM 1393 C CA . LEU A 1 170 ? -18.405 2.661 15.542 1.00 94.12 170 LEU A CA 1
ATOM 1394 C C . LEU A 1 170 ? -18.629 3.268 16.930 1.00 94.12 170 LEU A C 1
ATOM 1396 O O . LEU A 1 170 ? -19.183 4.356 17.076 1.00 94.12 170 LEU A O 1
ATOM 1400 N N . ALA A 1 171 ? -18.148 2.584 17.968 1.00 91.94 171 ALA A N 1
ATOM 1401 C CA . ALA A 1 171 ? -18.203 3.109 19.327 1.00 91.94 171 ALA A CA 1
ATOM 1402 C C . ALA A 1 171 ? -17.235 4.300 19.516 1.00 91.94 171 ALA A C 1
ATOM 1404 O O . ALA A 1 171 ? -16.092 4.228 19.053 1.00 91.94 171 ALA A O 1
ATOM 1405 N N . PRO A 1 172 ? -17.624 5.350 20.269 1.00 91.69 172 PRO A N 1
ATOM 1406 C CA . PRO A 1 172 ? -16.742 6.471 20.582 1.00 91.69 172 PRO A CA 1
ATOM 1407 C C . PRO A 1 172 ? -15.408 6.037 21.212 1.00 91.69 172 PRO A C 1
ATOM 1409 O O . PRO A 1 172 ? -15.340 5.202 22.124 1.00 91.69 172 PRO A O 1
ATOM 1412 N N . GLN A 1 173 ? -14.319 6.646 20.755 1.00 88.94 173 GLN A N 1
ATOM 1413 C CA . GLN A 1 173 ? -12.945 6.352 21.160 1.00 88.94 173 GLN A CA 1
ATOM 1414 C C . GLN A 1 173 ? -12.404 7.468 22.062 1.00 88.94 173 GLN A C 1
ATOM 1416 O O . GLN A 1 173 ? -11.399 8.113 21.778 1.00 88.94 173 GLN A O 1
ATOM 1421 N N . ASN A 1 174 ? -13.093 7.694 23.179 1.00 84.12 174 ASN A N 1
ATOM 1422 C CA . ASN A 1 174 ? -12.775 8.792 24.087 1.00 84.12 174 ASN A CA 1
ATOM 1423 C C . ASN A 1 174 ? -11.405 8.615 24.757 1.00 84.12 174 ASN A C 1
ATOM 1425 O O . ASN A 1 174 ? -11.129 7.593 25.393 1.00 84.12 174 ASN A O 1
ATOM 1429 N N . HIS A 1 175 ? -10.581 9.659 24.687 1.00 77.19 175 HIS A N 1
ATOM 1430 C CA . HIS A 1 175 ? -9.301 9.735 25.390 1.00 77.19 175 HIS A CA 1
ATOM 1431 C C . HIS A 1 175 ? -9.479 10.323 26.787 1.00 77.19 175 HIS A C 1
ATOM 1433 O O . HIS A 1 175 ? -10.140 11.340 26.956 1.00 77.19 175 HIS A O 1
ATOM 1439 N N . LYS A 1 176 ? -8.842 9.724 27.800 1.00 79.25 176 LYS A N 1
ATOM 1440 C CA . LYS A 1 176 ? -8.883 10.230 29.188 1.00 79.25 176 LYS A CA 1
ATOM 1441 C C . LYS A 1 176 ? -8.121 11.549 29.371 1.00 79.25 176 LYS A C 1
ATOM 1443 O O . LYS A 1 176 ? -8.407 12.303 30.297 1.00 79.25 176 LYS A O 1
ATOM 1448 N N . TYR A 1 177 ? -7.111 11.787 28.539 1.00 81.94 177 TYR A N 1
ATOM 1449 C CA . TYR A 1 177 ? -6.212 12.930 28.649 1.00 81.94 177 TYR A CA 1
ATOM 1450 C C . TYR A 1 177 ? -6.375 13.823 27.423 1.00 81.94 177 TYR A C 1
ATOM 1452 O O . TYR A 1 177 ? -6.155 13.379 26.300 1.00 81.94 177 TYR A O 1
ATOM 1460 N N . SER A 1 178 ? -6.734 15.085 27.644 1.00 83.38 178 SER A N 1
ATOM 1461 C CA . SER A 1 178 ? -6.849 16.104 26.603 1.00 83.38 178 SER A CA 1
ATOM 1462 C C . SER A 1 178 ? -6.432 17.462 27.161 1.00 83.38 178 SER A C 1
ATOM 1464 O O . SER A 1 178 ? -6.637 17.753 28.339 1.00 83.38 178 SER A O 1
ATOM 1466 N N . ILE A 1 179 ? -5.840 18.300 26.309 1.00 83.88 179 ILE A N 1
ATOM 1467 C CA . ILE A 1 179 ? -5.604 19.720 26.617 1.00 83.88 179 ILE A CA 1
ATOM 1468 C C . ILE A 1 179 ? -6.874 20.564 26.436 1.00 83.88 179 ILE A C 1
ATOM 1470 O O . ILE A 1 179 ? -6.940 21.700 26.903 1.00 83.88 179 ILE A O 1
ATOM 1474 N N . TYR A 1 180 ? -7.875 20.017 25.746 1.00 80.38 180 TYR A N 1
ATOM 1475 C CA . TYR A 1 180 ? -9.153 20.662 25.481 1.00 80.38 180 TYR A CA 1
ATOM 1476 C C . TYR A 1 180 ? -10.197 20.215 26.504 1.00 80.38 180 TYR A C 1
ATOM 1478 O O . TYR A 1 180 ? -10.154 19.092 27.004 1.00 80.38 180 TYR A O 1
ATOM 1486 N N . ARG A 1 181 ? -11.139 21.111 26.825 1.00 70.69 181 ARG A N 1
ATOM 1487 C CA . ARG A 1 181 ? -12.227 20.830 27.780 1.00 70.69 181 ARG A CA 1
ATOM 1488 C C . ARG A 1 181 ? -13.220 19.805 27.235 1.00 70.69 181 ARG A C 1
ATOM 1490 O O . ARG A 1 181 ? -13.743 18.999 27.997 1.00 70.69 181 ARG A O 1
ATOM 1497 N N . GLU A 1 182 ? -13.453 19.847 25.929 1.00 74.38 182 GLU A N 1
ATOM 1498 C CA . GLU A 1 182 ? -14.244 18.863 25.200 1.00 74.38 182 GLU A CA 1
ATOM 1499 C C . GLU A 1 182 ? -13.303 17.791 24.651 1.00 74.38 182 GLU A C 1
ATOM 1501 O O . GLU A 1 182 ? -12.278 18.092 24.030 1.00 74.38 182 GLU A O 1
ATOM 1506 N N . HIS A 1 183 ? -13.623 16.534 24.945 1.00 75.25 183 HIS A N 1
ATOM 1507 C CA . HIS A 1 183 ? -12.848 15.399 24.468 1.00 75.25 183 HIS A CA 1
ATOM 1508 C C . HIS A 1 183 ? -13.311 15.058 23.055 1.00 75.25 183 HIS A C 1
ATOM 1510 O O . HIS A 1 183 ? -14.509 14.985 22.797 1.00 75.25 183 HIS A O 1
ATOM 1516 N N . SER A 1 184 ? -12.357 14.848 22.148 1.00 81.75 184 SER A N 1
ATOM 1517 C CA . SER A 1 184 ? -12.659 14.279 20.836 1.00 81.75 184 SER A CA 1
ATOM 1518 C C . SER A 1 184 ? -13.155 12.847 21.018 1.00 81.75 184 SER A C 1
ATOM 1520 O O . SER A 1 184 ? -12.505 12.052 21.701 1.00 81.75 184 SER A O 1
ATOM 1522 N N . GLU A 1 185 ? -14.274 12.523 20.376 1.00 86.00 185 GLU A N 1
ATOM 1523 C CA . GLU A 1 185 ? -14.806 11.157 20.298 1.00 86.00 185 GLU A CA 1
ATOM 1524 C C . GLU A 1 185 ? -14.014 10.285 19.312 1.00 86.00 185 GLU A C 1
ATOM 1526 O O . GLU A 1 185 ? -14.121 9.060 19.331 1.00 86.00 185 GLU A O 1
ATOM 1531 N N . ILE A 1 186 ? -13.197 10.916 18.463 1.00 89.88 186 ILE A N 1
ATOM 1532 C CA . ILE A 1 186 ? -12.322 10.260 17.493 1.00 89.88 186 ILE A CA 1
ATOM 1533 C C . ILE A 1 186 ? -10.970 9.978 18.148 1.00 89.88 186 ILE A C 1
ATOM 1535 O O . ILE A 1 186 ? -10.345 10.896 18.696 1.00 89.88 186 ILE A O 1
ATOM 1539 N N . GLY A 1 187 ? -10.528 8.722 18.055 1.00 89.25 187 GLY A N 1
ATOM 1540 C CA . GLY A 1 187 ? -9.267 8.245 18.608 1.00 89.25 187 GLY A CA 1
ATOM 1541 C C . GLY A 1 187 ? -8.036 8.608 17.777 1.00 89.25 187 GLY A C 1
ATOM 1542 O O . GLY A 1 187 ? -8.107 9.356 16.798 1.00 89.25 187 GLY A O 1
ATOM 1543 N N . ASP A 1 188 ? -6.877 8.070 18.160 1.00 91.88 188 ASP A N 1
ATOM 1544 C CA . ASP A 1 188 ? -5.645 8.299 17.406 1.00 91.88 188 ASP A CA 1
ATOM 1545 C C . ASP A 1 188 ? -5.603 7.486 16.100 1.00 91.88 188 ASP A C 1
ATOM 1547 O O . ASP A 1 188 ? -6.184 6.405 15.978 1.00 91.88 188 ASP A O 1
ATOM 1551 N N . PHE A 1 189 ? -4.907 8.025 15.095 1.00 93.75 189 PHE A N 1
ATOM 1552 C CA . PHE A 1 189 ? -4.655 7.342 13.828 1.00 93.75 189 PHE A CA 1
ATOM 1553 C C . PHE A 1 189 ? -3.197 6.926 13.733 1.00 93.75 189 PHE A C 1
ATOM 1555 O O . PHE A 1 189 ? -2.288 7.745 13.908 1.00 93.75 189 PHE A O 1
ATOM 1562 N N . ARG A 1 190 ? -2.970 5.668 13.358 1.00 95.31 190 ARG A N 1
ATOM 1563 C CA . ARG A 1 190 ? -1.641 5.158 13.031 1.00 95.31 190 ARG A CA 1
ATOM 1564 C C . ARG A 1 190 ? -1.651 4.502 11.664 1.00 95.31 190 ARG A C 1
ATOM 1566 O O . ARG A 1 190 ? -2.362 3.531 11.433 1.00 95.31 190 ARG A O 1
ATOM 1573 N N . PHE A 1 191 ? -0.828 5.021 10.766 1.00 94.88 191 PHE A N 1
ATOM 1574 C CA . PHE A 1 191 ? -0.741 4.576 9.382 1.00 94.88 191 PHE A CA 1
ATOM 1575 C C . PHE A 1 191 ? 0.375 3.552 9.237 1.00 94.88 191 PHE A C 1
ATOM 1577 O O . PHE A 1 191 ? 1.544 3.877 9.436 1.00 94.88 191 PHE A O 1
ATOM 1584 N N . CYS A 1 192 ? 0.042 2.326 8.856 1.00 94.19 192 CYS A N 1
ATOM 1585 C CA . CYS A 1 192 ? 1.025 1.311 8.516 1.00 94.19 192 CYS A CA 1
ATOM 1586 C C . CYS A 1 192 ? 1.209 1.262 6.994 1.00 94.19 192 CYS A C 1
ATOM 1588 O O . CYS A 1 192 ? 0.326 0.849 6.242 1.00 94.19 192 CYS A O 1
ATOM 1590 N N . LEU A 1 193 ? 2.369 1.726 6.527 1.00 91.44 193 LEU A N 1
ATOM 1591 C CA . LEU A 1 193 ? 2.734 1.752 5.116 1.00 91.44 193 LEU A CA 1
ATOM 1592 C C . LEU A 1 193 ? 3.657 0.582 4.790 1.00 91.44 193 LEU A C 1
ATOM 1594 O O . LEU A 1 193 ? 4.824 0.552 5.197 1.00 91.44 193 LEU A O 1
ATOM 1598 N N . LEU A 1 194 ? 3.141 -0.351 3.995 1.00 88.88 194 LEU A N 1
ATOM 1599 C CA . LEU A 1 194 ? 3.890 -1.519 3.554 1.00 88.88 194 LEU A CA 1
ATOM 1600 C C . LEU A 1 194 ? 4.859 -1.163 2.421 1.00 88.88 194 LEU A C 1
ATOM 1602 O O . LEU A 1 194 ? 4.531 -0.462 1.459 1.00 88.88 194 LEU A O 1
ATOM 1606 N N . ARG A 1 195 ? 6.088 -1.664 2.522 1.00 84.56 195 ARG A N 1
ATOM 1607 C CA . ARG A 1 195 ? 7.119 -1.571 1.489 1.00 84.56 195 ARG A CA 1
ATOM 1608 C C . ARG A 1 195 ? 7.547 -2.977 1.102 1.00 84.56 195 ARG A C 1
ATOM 1610 O O . ARG A 1 195 ? 8.163 -3.674 1.902 1.00 84.56 195 ARG A O 1
ATOM 1617 N N . LYS A 1 196 ? 7.270 -3.360 -0.144 1.00 80.31 196 LYS A N 1
ATOM 1618 C CA . LYS A 1 196 ? 7.770 -4.621 -0.693 1.00 80.31 196 LYS A CA 1
ATOM 1619 C C . LYS A 1 196 ? 9.293 -4.570 -0.803 1.00 80.31 196 LYS A C 1
ATOM 1621 O O . LYS A 1 196 ? 9.849 -3.575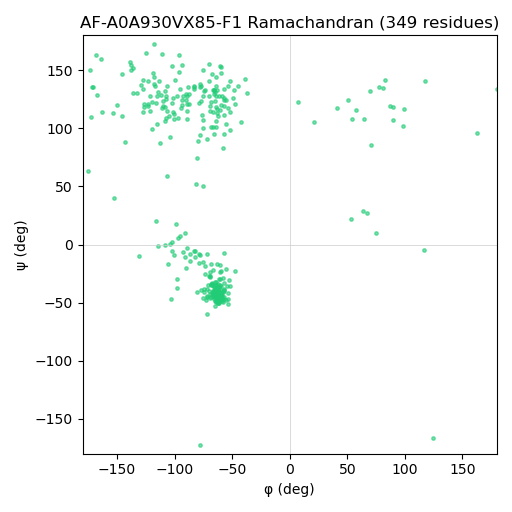 -1.278 1.00 80.31 196 LYS A O 1
ATOM 1626 N N . VAL A 1 197 ? 9.951 -5.626 -0.337 1.00 79.62 197 VAL A N 1
ATOM 1627 C CA . VAL A 1 197 ? 11.398 -5.837 -0.462 1.00 79.62 197 VAL A CA 1
ATOM 1628 C C . VAL A 1 197 ? 11.626 -7.163 -1.159 1.00 79.62 197 VAL A C 1
ATOM 1630 O O . VAL A 1 197 ? 10.923 -8.136 -0.903 1.00 79.62 197 VAL A O 1
ATOM 1633 N N . LEU A 1 198 ? 12.615 -7.201 -2.045 1.00 75.00 198 LEU A N 1
ATOM 1634 C CA . LEU A 1 198 ? 13.061 -8.454 -2.624 1.00 75.00 198 LEU A CA 1
ATOM 1635 C C . LEU A 1 198 ? 13.912 -9.194 -1.588 1.00 75.00 198 LEU A C 1
ATOM 1637 O O . LEU A 1 198 ? 14.998 -8.720 -1.243 1.00 75.00 198 LEU A O 1
ATOM 1641 N N . ALA A 1 199 ? 13.416 -10.318 -1.071 1.00 71.62 199 ALA A N 1
ATOM 1642 C CA . ALA A 1 199 ? 14.209 -11.136 -0.165 1.00 71.62 199 ALA A CA 1
ATOM 1643 C C . ALA A 1 199 ? 15.391 -11.757 -0.943 1.00 71.62 199 ALA A C 1
ATOM 1645 O O . ALA A 1 199 ? 15.271 -12.040 -2.140 1.00 71.62 199 ALA A O 1
ATOM 1646 N N . PRO A 1 200 ? 16.567 -11.952 -0.320 1.00 67.62 200 PRO A N 1
ATOM 1647 C CA . PRO A 1 200 ? 17.718 -12.550 -1.006 1.00 67.62 200 PRO A CA 1
ATOM 1648 C C . PRO A 1 200 ? 17.417 -13.939 -1.582 1.00 67.62 200 PRO A C 1
ATOM 1650 O O . PRO A 1 200 ? 17.925 -14.300 -2.645 1.00 67.62 200 PRO A O 1
ATOM 1653 N N . GLU A 1 201 ? 16.554 -14.666 -0.883 1.00 66.56 201 GLU A N 1
ATOM 1654 C CA . GLU A 1 201 ? 16.102 -16.023 -1.166 1.00 66.56 201 GLU A CA 1
ATOM 1655 C C . GLU A 1 201 ? 15.026 -16.107 -2.263 1.00 66.56 201 GLU A C 1
ATOM 1657 O O . GLU A 1 201 ? 14.707 -17.198 -2.722 1.00 66.56 201 GLU A O 1
ATOM 1662 N N . THR A 1 202 ? 14.491 -14.977 -2.739 1.00 69.81 202 THR A N 1
ATOM 1663 C CA . THR A 1 202 ? 13.462 -14.949 -3.785 1.00 69.81 202 THR A CA 1
ATOM 1664 C C . THR A 1 202 ? 14.007 -15.488 -5.118 1.00 69.81 202 THR A C 1
ATOM 1666 O O . THR A 1 202 ? 14.981 -14.964 -5.675 1.00 69.81 202 THR A O 1
ATOM 1669 N N . ASP A 1 203 ? 13.351 -16.508 -5.676 1.00 72.25 203 ASP A N 1
ATOM 1670 C CA . ASP A 1 203 ? 13.672 -17.069 -6.987 1.00 72.25 203 ASP A CA 1
ATOM 1671 C C . ASP A 1 203 ? 13.089 -16.198 -8.112 1.00 72.25 203 ASP A C 1
ATOM 1673 O O . ASP A 1 203 ? 11.943 -16.344 -8.539 1.00 72.25 203 ASP A O 1
ATOM 1677 N N . ILE A 1 204 ? 13.877 -15.213 -8.545 1.00 76.56 204 ILE A N 1
ATOM 1678 C CA . ILE A 1 204 ? 13.583 -14.346 -9.692 1.00 76.56 204 ILE A CA 1
ATOM 1679 C C . ILE A 1 204 ? 14.781 -14.368 -10.640 1.00 76.56 204 ILE A C 1
ATOM 1681 O O . ILE A 1 204 ? 15.938 -14.334 -10.209 1.00 76.56 204 ILE A O 1
ATOM 1685 N N . SER A 1 205 ? 14.502 -14.371 -11.948 1.00 81.81 205 SER A N 1
ATOM 1686 C CA . SER A 1 205 ? 15.523 -14.234 -12.989 1.00 81.81 205 SER A CA 1
ATOM 1687 C C . SER A 1 205 ? 16.414 -13.010 -12.741 1.00 81.81 205 SER A C 1
ATOM 1689 O O . SER A 1 205 ? 15.941 -11.932 -12.378 1.00 81.81 205 SER A O 1
ATOM 1691 N N . GLY A 1 206 ? 17.722 -13.134 -12.986 1.00 82.81 206 GLY A N 1
ATOM 1692 C CA . GLY A 1 206 ? 18.684 -12.053 -12.735 1.00 82.81 206 GLY A CA 1
ATOM 1693 C C . GLY A 1 206 ? 18.408 -10.764 -13.524 1.00 82.81 206 GLY A C 1
ATOM 1694 O O . GLY A 1 206 ? 18.836 -9.683 -13.118 1.00 82.81 206 GLY A O 1
ATOM 1695 N N . PHE A 1 207 ? 17.691 -10.843 -14.649 1.00 86.00 207 PHE A N 1
ATOM 1696 C CA . PHE A 1 207 ? 17.231 -9.657 -15.378 1.00 86.00 207 PHE A CA 1
ATOM 1697 C C . PHE A 1 207 ? 16.046 -8.971 -14.686 1.00 86.00 207 PHE A C 1
ATOM 1699 O O . PHE A 1 207 ? 16.061 -7.756 -14.494 1.00 86.00 207 PHE A O 1
ATOM 1706 N N . ASP A 1 208 ? 15.055 -9.753 -14.262 1.00 87.00 208 ASP A N 1
ATOM 1707 C CA . ASP A 1 208 ? 13.861 -9.256 -13.576 1.00 87.00 208 ASP A CA 1
ATOM 1708 C C . ASP A 1 208 ? 14.219 -8.662 -12.200 1.00 87.00 208 ASP A C 1
ATOM 1710 O O . ASP A 1 208 ? 13.716 -7.597 -11.841 1.00 87.00 208 ASP A O 1
ATOM 1714 N N . LYS A 1 209 ? 15.187 -9.260 -11.489 1.00 86.56 209 LYS A N 1
ATOM 1715 C CA . LYS A 1 209 ? 15.767 -8.698 -10.258 1.00 86.56 209 LYS A CA 1
ATOM 1716 C C . LYS A 1 209 ? 16.374 -7.311 -10.488 1.00 86.56 209 LYS A C 1
ATOM 1718 O O . LYS A 1 209 ? 16.012 -6.369 -9.793 1.00 86.56 209 LYS A O 1
ATOM 1723 N N . ARG A 1 210 ? 17.218 -7.150 -11.517 1.00 88.81 210 ARG A N 1
ATOM 1724 C CA . ARG A 1 210 ? 17.802 -5.840 -11.869 1.00 88.81 210 ARG A CA 1
ATOM 1725 C C . ARG A 1 210 ? 16.740 -4.804 -12.246 1.00 88.81 210 ARG A C 1
ATOM 1727 O O . ARG A 1 210 ? 16.892 -3.635 -11.900 1.00 88.81 210 ARG A O 1
ATOM 1734 N N . CYS A 1 211 ? 15.669 -5.215 -12.928 1.00 90.19 211 CYS A N 1
ATOM 1735 C CA . CYS A 1 211 ? 14.545 -4.324 -13.228 1.00 90.19 211 CYS A CA 1
ATOM 1736 C C . CYS A 1 211 ? 13.841 -3.853 -11.946 1.00 90.19 211 CYS A C 1
ATOM 1738 O O . CYS A 1 211 ? 13.584 -2.660 -11.799 1.00 90.19 211 CYS A O 1
ATOM 1740 N N . LEU A 1 212 ? 13.560 -4.758 -11.003 1.00 87.88 212 LEU A N 1
ATOM 1741 C CA . LEU A 1 212 ? 12.955 -4.406 -9.714 1.00 87.88 212 LEU A CA 1
ATOM 1742 C C . LEU A 1 212 ? 13.854 -3.482 -8.886 1.00 87.88 212 LEU A C 1
ATOM 1744 O O . LEU A 1 212 ? 13.382 -2.459 -8.390 1.00 87.88 212 LEU A O 1
ATOM 1748 N N . ASP A 1 213 ? 15.147 -3.794 -8.792 1.00 88.19 213 ASP A N 1
ATOM 1749 C CA . ASP A 1 213 ? 16.117 -2.980 -8.056 1.00 88.19 213 ASP A CA 1
ATOM 1750 C C . ASP A 1 213 ? 16.169 -1.548 -8.614 1.00 88.19 213 ASP A C 1
ATOM 1752 O O . ASP A 1 213 ? 16.097 -0.573 -7.860 1.00 88.19 213 ASP A O 1
ATOM 1756 N N . LEU A 1 214 ? 16.205 -1.404 -9.945 1.00 90.75 214 LEU A N 1
ATOM 1757 C CA . LEU A 1 214 ? 16.193 -0.100 -10.606 1.00 90.75 214 LEU A CA 1
ATOM 1758 C C . LEU A 1 214 ? 14.858 0.639 -10.410 1.00 90.75 214 LEU A C 1
ATOM 1760 O O . LEU A 1 214 ? 14.867 1.836 -10.120 1.00 90.75 214 LEU A O 1
ATOM 1764 N N . LYS A 1 215 ? 13.712 -0.054 -10.483 1.00 89.56 215 LYS A N 1
ATOM 1765 C CA . LYS A 1 215 ? 12.394 0.534 -10.177 1.00 89.56 215 LYS A CA 1
ATOM 1766 C C . LYS A 1 215 ? 12.353 1.080 -8.747 1.00 89.56 215 LYS A C 1
ATOM 1768 O O . LYS A 1 215 ? 11.915 2.210 -8.528 1.00 89.56 215 LYS A O 1
ATOM 1773 N N . TYR A 1 216 ? 12.815 0.307 -7.767 1.00 86.94 216 TYR A N 1
ATOM 1774 C CA . TYR A 1 216 ? 12.823 0.724 -6.364 1.00 86.94 216 TYR A CA 1
ATOM 1775 C C . TYR A 1 216 ? 13.807 1.861 -6.090 1.00 86.94 216 TYR A C 1
ATOM 1777 O O . TYR A 1 216 ? 13.493 2.749 -5.291 1.00 86.94 216 TYR A O 1
ATOM 1785 N N . PHE A 1 217 ? 14.945 1.889 -6.786 1.00 88.25 217 PHE A N 1
ATOM 1786 C CA . PHE A 1 217 ? 15.873 3.016 -6.759 1.00 88.25 217 PHE A CA 1
ATOM 1787 C C . PHE A 1 217 ? 15.220 4.303 -7.283 1.00 88.25 217 PHE A C 1
ATOM 1789 O O . PHE A 1 217 ? 15.223 5.312 -6.576 1.00 88.25 217 PHE A O 1
ATOM 1796 N N . ILE A 1 218 ? 14.578 4.255 -8.458 1.00 88.06 218 ILE A N 1
ATOM 1797 C CA . ILE A 1 218 ? 13.837 5.396 -9.027 1.00 88.06 218 ILE A CA 1
ATOM 1798 C C . ILE A 1 218 ? 12.754 5.863 -8.047 1.00 88.06 218 ILE A C 1
ATOM 1800 O O . ILE A 1 218 ? 12.676 7.048 -7.720 1.00 88.06 218 ILE A O 1
ATOM 1804 N N . ARG A 1 219 ? 11.968 4.930 -7.492 1.00 84.75 219 ARG A N 1
ATOM 1805 C CA . ARG A 1 219 ? 10.909 5.244 -6.521 1.00 84.75 219 ARG A CA 1
ATOM 1806 C C . ARG A 1 219 ? 11.441 5.980 -5.293 1.00 84.75 219 ARG A C 1
ATOM 1808 O O . ARG A 1 219 ? 10.776 6.883 -4.800 1.00 84.75 219 ARG A O 1
ATOM 1815 N N . ARG A 1 220 ? 12.628 5.615 -4.800 1.00 83.12 220 ARG A N 1
ATOM 1816 C CA . ARG A 1 220 ? 13.261 6.275 -3.649 1.00 83.12 220 ARG A CA 1
ATOM 1817 C C . ARG A 1 220 ? 13.613 7.737 -3.939 1.00 83.12 220 ARG A C 1
ATOM 1819 O O . ARG A 1 220 ? 13.557 8.547 -3.019 1.00 83.12 220 ARG A O 1
ATOM 1826 N N . ILE A 1 221 ? 13.951 8.068 -5.185 1.00 87.00 221 ILE A N 1
ATOM 1827 C CA . ILE A 1 221 ? 14.279 9.436 -5.612 1.00 87.00 221 ILE A CA 1
ATOM 1828 C C . ILE A 1 221 ? 13.007 10.283 -5.779 1.00 87.00 221 ILE A C 1
ATOM 1830 O O . ILE A 1 221 ? 12.991 11.442 -5.377 1.00 87.00 221 ILE A O 1
ATOM 1834 N N . CYS A 1 222 ? 11.924 9.710 -6.316 1.00 82.38 222 CYS A N 1
ATOM 1835 C CA . CYS A 1 222 ? 10.676 10.433 -6.604 1.00 82.38 222 CYS A CA 1
ATOM 1836 C C . CYS A 1 222 ? 9.850 10.834 -5.362 1.00 82.38 222 CYS A C 1
ATOM 1838 O O . CYS A 1 222 ? 8.870 11.568 -5.491 1.00 82.38 222 CYS A O 1
ATOM 1840 N N . GLY A 1 223 ? 10.213 10.365 -4.165 1.00 79.19 223 GLY A N 1
ATOM 1841 C CA . GLY A 1 223 ? 9.549 10.715 -2.908 1.00 79.19 223 GLY A CA 1
ATOM 1842 C C . GLY A 1 223 ? 9.048 9.505 -2.121 1.00 79.19 223 GLY A C 1
ATOM 1843 O O . GLY A 1 223 ? 9.434 8.361 -2.362 1.00 79.19 223 GLY A O 1
ATOM 1844 N N . SER A 1 224 ? 8.206 9.758 -1.119 1.00 80.00 224 SER A N 1
ATOM 1845 C CA . SER A 1 224 ? 7.619 8.716 -0.276 1.00 80.00 224 SER A CA 1
ATOM 1846 C C . SER A 1 224 ? 6.092 8.721 -0.390 1.00 80.00 224 SER A C 1
ATOM 1848 O O . SER A 1 224 ? 5.505 9.799 -0.501 1.00 80.00 224 SER A O 1
ATOM 1850 N N . PRO A 1 225 ? 5.430 7.551 -0.282 1.00 79.19 225 PRO A N 1
ATOM 1851 C CA . PRO A 1 225 ? 3.968 7.490 -0.244 1.00 79.19 225 PRO A CA 1
ATOM 1852 C C . PRO A 1 225 ? 3.365 8.365 0.859 1.00 79.19 225 PRO A C 1
ATOM 1854 O O . PRO A 1 225 ? 2.352 9.013 0.641 1.00 79.19 225 PRO A O 1
ATOM 1857 N N . ALA A 1 226 ? 4.032 8.459 2.015 1.00 83.19 226 ALA A N 1
ATOM 1858 C CA . ALA A 1 226 ? 3.596 9.328 3.105 1.00 83.19 226 ALA A CA 1
ATOM 1859 C C . ALA A 1 226 ? 3.475 10.798 2.670 1.00 83.19 226 ALA A C 1
ATOM 1861 O O . ALA A 1 226 ? 2.514 11.457 3.037 1.00 83.19 226 ALA A O 1
ATOM 1862 N N . ARG A 1 227 ? 4.403 11.300 1.846 1.00 84.06 227 ARG A N 1
ATOM 1863 C CA . ARG A 1 227 ? 4.354 12.676 1.337 1.00 84.06 227 ARG A CA 1
ATOM 1864 C C . ARG A 1 227 ? 3.293 12.858 0.250 1.00 84.06 227 ARG A C 1
ATOM 1866 O O . ARG A 1 227 ? 2.629 13.884 0.218 1.00 84.06 227 ARG A O 1
ATOM 1873 N N . TRP A 1 228 ? 3.113 11.873 -0.631 1.00 82.25 228 TRP A N 1
ATOM 1874 C CA . TRP A 1 228 ? 2.088 11.939 -1.684 1.00 82.25 228 TRP A CA 1
ATOM 1875 C C . TRP A 1 228 ? 0.664 11.982 -1.116 1.00 82.25 228 TRP A C 1
ATOM 1877 O O . TRP A 1 228 ? -0.180 12.693 -1.649 1.00 82.25 228 TRP A O 1
ATOM 1887 N N . TYR A 1 229 ? 0.433 11.287 -0.002 1.00 83.81 229 TYR A N 1
ATOM 1888 C CA . TYR A 1 229 ? -0.860 11.223 0.681 1.00 83.81 229 TYR A CA 1
ATOM 1889 C C . TYR A 1 229 ? -1.026 12.233 1.837 1.00 83.81 229 TYR A C 1
ATOM 1891 O O . TYR A 1 229 ? -1.993 12.163 2.599 1.00 83.81 229 TYR A O 1
ATOM 1899 N N . GLY A 1 230 ? -0.072 13.157 2.015 1.00 83.00 230 GLY A N 1
ATOM 1900 C CA . GLY A 1 230 ? -0.124 14.175 3.074 1.00 83.00 230 GLY A CA 1
ATOM 1901 C C . GLY A 1 230 ? -0.084 13.614 4.504 1.00 83.00 230 GLY A C 1
ATOM 1902 O O . GLY A 1 230 ? -0.640 14.213 5.421 1.00 83.00 230 GLY A O 1
ATOM 1903 N N . LEU A 1 231 ? 0.554 12.459 4.705 1.00 86.25 231 LEU A N 1
ATOM 1904 C CA . LEU A 1 231 ? 0.691 11.759 5.991 1.00 86.25 231 LEU A CA 1
ATOM 1905 C C . LEU A 1 231 ? 1.954 12.163 6.771 1.00 86.25 231 LEU A C 1
ATOM 1907 O O . LEU A 1 231 ? 2.298 11.531 7.764 1.00 86.25 231 LEU A O 1
ATOM 1911 N N . GLU A 1 232 ? 2.672 13.199 6.339 1.00 82.19 232 GLU A N 1
ATOM 1912 C CA . GLU A 1 232 ? 3.943 13.627 6.946 1.00 82.19 232 GLU A CA 1
ATOM 1913 C C . GLU A 1 232 ? 3.842 14.063 8.415 1.00 82.19 232 GLU A C 1
ATOM 1915 O O . GLU A 1 232 ? 4.784 13.852 9.172 1.00 82.19 232 GLU A O 1
ATOM 1920 N N . ASN A 1 233 ? 2.693 14.603 8.826 1.00 81.69 233 ASN A N 1
ATOM 1921 C CA . ASN A 1 233 ? 2.423 15.006 10.211 1.00 81.69 233 ASN A CA 1
ATOM 1922 C C . ASN A 1 233 ? 1.646 13.938 11.001 1.00 81.69 233 ASN A C 1
ATOM 1924 O O . ASN A 1 233 ? 1.199 14.193 12.115 1.00 81.69 233 ASN A O 1
ATOM 1928 N N . SER A 1 234 ? 1.418 12.767 10.403 1.00 86.69 234 SER A N 1
ATOM 1929 C CA . SER A 1 234 ? 0.671 11.668 11.018 1.00 86.69 234 SER A CA 1
ATOM 1930 C C . SER A 1 234 ? 1.612 10.653 11.665 1.00 86.69 234 SER A C 1
ATOM 1932 O O . SER A 1 234 ? 2.803 10.594 11.358 1.00 86.69 234 SER A O 1
ATOM 1934 N N . ASN A 1 235 ? 1.080 9.809 12.547 1.00 91.12 235 ASN A N 1
ATOM 1935 C CA . ASN A 1 235 ? 1.846 8.705 13.113 1.00 91.12 235 ASN A CA 1
ATOM 1936 C C . ASN A 1 235 ? 1.984 7.586 12.068 1.00 91.12 235 ASN A C 1
ATOM 1938 O O . ASN A 1 235 ? 1.041 6.830 11.837 1.00 91.12 235 ASN A O 1
ATOM 1942 N N . VAL A 1 236 ? 3.136 7.511 11.396 1.00 92.44 236 VAL A N 1
ATOM 1943 C CA . VAL A 1 236 ? 3.386 6.571 10.291 1.00 92.44 236 VAL A CA 1
ATOM 1944 C C . VAL A 1 236 ? 4.419 5.517 10.690 1.00 92.44 236 VAL A C 1
ATOM 1946 O O . VAL A 1 236 ? 5.533 5.837 11.098 1.00 92.44 236 VAL A O 1
ATOM 1949 N N . ILE A 1 237 ? 4.081 4.246 10.480 1.00 92.31 237 ILE A N 1
ATOM 1950 C CA . ILE A 1 237 ? 4.976 3.094 10.595 1.00 92.31 237 ILE A CA 1
ATOM 1951 C C . ILE A 1 237 ? 5.275 2.571 9.192 1.00 92.31 237 ILE A C 1
ATOM 1953 O O . ILE A 1 237 ? 4.364 2.229 8.443 1.00 92.31 237 ILE A O 1
ATOM 1957 N N . PHE A 1 238 ? 6.556 2.465 8.841 1.00 91.00 238 PHE A N 1
ATOM 1958 C CA . PHE A 1 238 ? 6.975 1.772 7.624 1.00 91.00 238 PHE A CA 1
ATOM 1959 C C . PHE A 1 238 ? 7.308 0.321 7.936 1.00 91.00 238 PHE A C 1
ATOM 1961 O O . PHE A 1 238 ? 8.180 0.049 8.761 1.00 91.00 238 PHE A O 1
ATOM 1968 N N . GLU A 1 239 ? 6.666 -0.604 7.232 1.00 90.50 239 GLU A N 1
ATOM 1969 C CA . GLU A 1 239 ? 6.907 -2.028 7.410 1.00 90.50 239 GLU A CA 1
ATOM 1970 C C . GLU A 1 239 ? 7.373 -2.678 6.116 1.00 90.50 239 GLU A C 1
ATOM 1972 O O . GLU A 1 239 ? 6.746 -2.548 5.069 1.00 90.50 239 GLU A O 1
ATOM 1977 N N . TYR A 1 240 ? 8.493 -3.389 6.194 1.00 87.75 240 TYR A N 1
ATOM 1978 C CA . TYR A 1 240 ? 9.041 -4.115 5.059 1.00 87.75 240 TYR A CA 1
ATOM 1979 C C . TYR A 1 240 ? 8.468 -5.529 5.020 1.00 87.75 240 TYR A C 1
ATOM 1981 O O . TYR A 1 240 ? 8.627 -6.277 5.988 1.00 87.75 240 TYR A O 1
ATOM 1989 N N . VAL A 1 241 ? 7.799 -5.875 3.925 1.00 84.62 241 VAL A N 1
ATOM 1990 C CA . VAL A 1 241 ? 7.213 -7.202 3.693 1.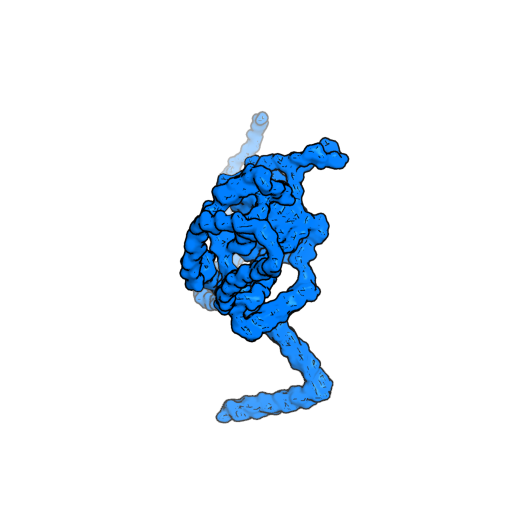00 84.62 241 VAL A CA 1
ATOM 1991 C C . VAL A 1 241 ? 7.957 -7.837 2.517 1.00 84.62 241 VAL A C 1
ATOM 1993 O O . VAL A 1 241 ? 8.188 -7.145 1.515 1.00 84.62 241 VAL A O 1
ATOM 1996 N N . PRO A 1 242 ? 8.412 -9.097 2.634 1.00 78.94 242 PRO A N 1
ATOM 1997 C CA . PRO A 1 242 ? 9.077 -9.761 1.527 1.00 78.94 242 PRO A CA 1
ATOM 1998 C C . PRO A 1 242 ? 8.099 -9.939 0.366 1.00 78.94 242 PRO A C 1
ATOM 2000 O O . PRO A 1 242 ? 6.912 -10.192 0.556 1.00 78.94 242 PRO A O 1
ATOM 2003 N N . LEU A 1 243 ? 8.604 -9.823 -0.857 1.00 72.31 243 LEU A N 1
ATOM 2004 C CA . LEU A 1 243 ? 7.872 -10.296 -2.019 1.00 72.31 243 LEU A CA 1
ATOM 2005 C C . LEU A 1 243 ? 7.829 -11.826 -1.937 1.00 72.31 243 LEU A C 1
ATOM 2007 O O . LEU A 1 243 ? 8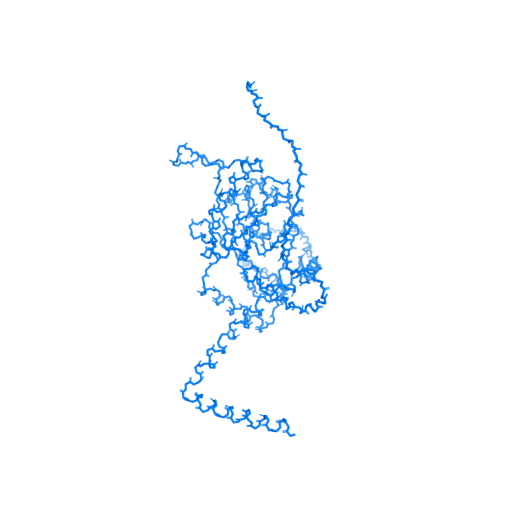.827 -12.480 -2.235 1.00 72.31 243 LEU A O 1
ATOM 2011 N N . PHE A 1 244 ? 6.700 -12.380 -1.497 1.00 65.12 244 PHE A N 1
ATOM 2012 C CA . PHE A 1 244 ? 6.511 -13.825 -1.408 1.00 65.12 244 PHE A CA 1
ATOM 2013 C C . PHE A 1 244 ? 6.528 -14.432 -2.817 1.00 65.12 244 PHE A C 1
ATOM 2015 O O . PHE A 1 244 ? 5.524 -14.423 -3.531 1.00 65.12 244 PHE A O 1
ATOM 2022 N N . SER A 1 245 ? 7.700 -14.909 -3.217 1.00 63.22 245 SER A N 1
ATOM 2023 C CA . SER A 1 245 ? 7.928 -15.762 -4.379 1.00 63.22 245 SER A CA 1
ATOM 2024 C C . SER A 1 245 ? 8.480 -17.088 -3.882 1.00 63.22 245 SER A C 1
ATOM 2026 O O . SER A 1 245 ? 8.893 -17.190 -2.728 1.00 63.22 245 SER A O 1
ATOM 2028 N N . LYS A 1 246 ? 8.598 -18.054 -4.795 1.00 62.53 246 LYS A N 1
ATOM 2029 C CA 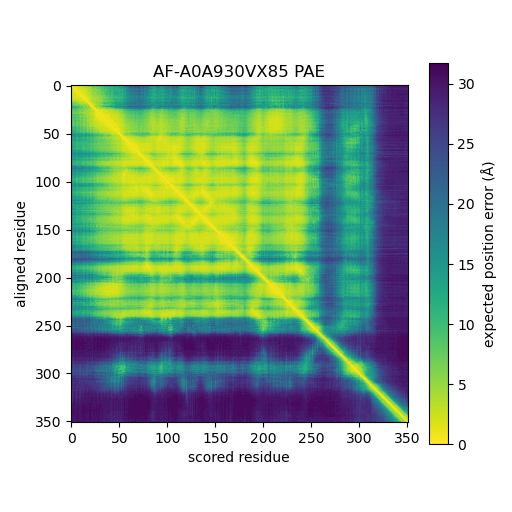. LYS A 1 246 ? 9.301 -19.308 -4.532 1.00 62.53 246 LYS A CA 1
ATOM 2030 C C . LYS A 1 246 ? 10.676 -19.015 -3.929 1.00 62.53 246 LYS A C 1
ATOM 2032 O O . LYS A 1 246 ? 11.448 -18.229 -4.484 1.00 62.53 246 LYS A O 1
ATOM 2037 N N . VAL A 1 247 ? 10.942 -19.619 -2.781 1.00 61.84 247 VAL A N 1
ATOM 2038 C CA . VAL A 1 247 ? 12.217 -19.521 -2.073 1.00 61.84 247 VAL A CA 1
ATOM 2039 C C . VAL A 1 247 ? 13.227 -20.446 -2.756 1.00 61.84 247 VAL A C 1
ATOM 2041 O O . VAL A 1 247 ? 12.900 -21.565 -3.159 1.00 61.84 247 VAL A O 1
ATOM 2044 N N . LYS A 1 248 ? 14.467 -19.986 -2.925 1.00 61.59 248 LYS A N 1
ATOM 2045 C CA . LYS A 1 248 ? 15.565 -20.839 -3.387 1.00 61.59 248 LYS A CA 1
ATOM 2046 C C . LYS A 1 248 ? 15.859 -21.897 -2.330 1.00 61.59 248 LYS A C 1
ATOM 2048 O O . LYS A 1 248 ? 16.014 -21.572 -1.161 1.00 61.59 248 LYS A O 1
ATOM 2053 N N . ARG A 1 249 ? 15.997 -23.155 -2.750 1.00 65.12 249 ARG A N 1
ATOM 2054 C CA . ARG A 1 249 ? 16.369 -24.251 -1.846 1.00 65.12 249 ARG A CA 1
ATOM 2055 C C . ARG A 1 249 ? 17.743 -23.973 -1.228 1.00 65.12 249 ARG A C 1
ATOM 2057 O O . ARG A 1 249 ? 18.740 -23.932 -1.950 1.00 65.12 249 ARG A O 1
ATOM 2064 N N . GLU A 1 250 ? 17.788 -23.796 0.089 1.00 68.50 250 GLU A N 1
ATOM 2065 C CA . GLU A 1 250 ? 19.035 -23.699 0.850 1.00 68.50 250 GLU A CA 1
ATOM 2066 C C . GLU A 1 250 ? 19.453 -25.068 1.405 1.00 68.50 250 GLU A C 1
ATOM 2068 O O . GLU A 1 250 ? 18.640 -25.973 1.608 1.00 68.50 250 GLU A O 1
ATOM 2073 N N . HIS A 1 251 ? 20.755 -25.246 1.635 1.00 77.69 251 HIS A N 1
ATOM 2074 C CA . HIS A 1 251 ? 21.272 -26.474 2.233 1.00 77.69 251 HIS A CA 1
ATOM 2075 C C . HIS A 1 251 ? 20.947 -26.517 3.730 1.00 77.69 251 HIS A C 1
ATOM 2077 O O . HIS A 1 251 ? 21.202 -25.559 4.458 1.00 77.69 251 HIS A O 1
ATOM 2083 N N . LYS A 1 252 ? 20.430 -27.657 4.207 1.00 81.06 252 LYS A N 1
ATOM 2084 C CA . LYS A 1 252 ? 20.094 -27.851 5.623 1.00 81.06 252 LYS A CA 1
ATOM 2085 C C . LYS A 1 252 ? 21.344 -27.732 6.495 1.00 81.06 252 LYS A C 1
ATOM 2087 O O . LYS A 1 252 ? 22.336 -28.426 6.271 1.00 81.06 252 LYS A O 1
ATOM 2092 N N . LEU A 1 253 ? 21.274 -26.883 7.517 1.00 83.12 253 LEU A N 1
ATOM 2093 C CA . LEU A 1 253 ? 22.327 -26.766 8.518 1.00 83.12 253 LEU A CA 1
ATOM 2094 C C . LEU A 1 253 ? 22.273 -27.960 9.470 1.00 83.12 253 LEU A C 1
ATOM 2096 O O . LEU A 1 253 ? 21.243 -28.256 10.073 1.00 83.12 253 LE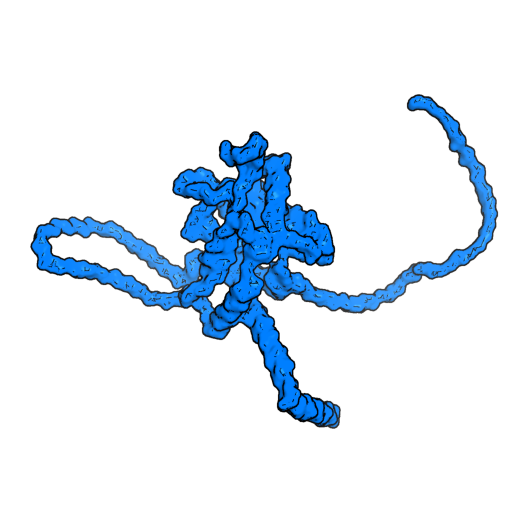U A O 1
ATOM 2100 N N . THR A 1 254 ? 23.406 -28.627 9.650 1.00 86.38 254 THR A N 1
ATOM 2101 C CA . THR A 1 254 ? 23.575 -29.625 10.707 1.00 86.38 254 THR A CA 1
ATOM 2102 C C . THR A 1 254 ? 24.037 -28.937 11.982 1.00 86.38 254 THR A C 1
ATOM 2104 O O . THR A 1 254 ? 25.099 -28.312 12.008 1.00 86.38 254 THR A O 1
ATOM 2107 N N . ARG A 1 255 ? 23.251 -29.064 13.056 1.00 83.94 255 ARG A N 1
ATOM 2108 C CA . ARG A 1 255 ? 23.637 -28.578 14.384 1.00 83.94 255 ARG A CA 1
ATOM 2109 C C . ARG A 1 255 ? 24.868 -29.346 14.866 1.00 83.94 255 ARG A C 1
ATOM 2111 O O . ARG A 1 255 ? 24.794 -30.551 15.081 1.00 83.94 255 ARG A O 1
ATOM 2118 N N . VAL A 1 256 ? 25.968 -28.635 15.083 1.00 89.56 256 VAL A N 1
ATOM 2119 C CA . VAL A 1 256 ? 27.153 -29.169 15.761 1.00 89.56 256 VAL A CA 1
ATOM 2120 C C . VAL A 1 256 ? 27.094 -28.729 17.221 1.00 89.56 256 VAL A C 1
ATOM 2122 O O . VAL A 1 256 ? 26.885 -27.551 17.513 1.00 89.56 256 VAL A O 1
ATOM 2125 N N . THR A 1 257 ? 27.216 -29.677 18.147 1.00 85.38 257 THR A N 1
ATOM 2126 C CA . THR A 1 257 ? 27.312 -29.374 19.579 1.00 85.38 257 THR A CA 1
ATOM 2127 C C . THR A 1 257 ? 28.703 -28.828 19.867 1.00 85.38 257 THR A C 1
ATOM 2129 O O . THR A 1 257 ? 29.693 -29.405 19.426 1.00 85.38 257 THR A O 1
ATOM 2132 N N . LEU A 1 258 ? 28.785 -27.720 20.601 1.00 83.38 258 LEU A N 1
ATOM 2133 C CA . LEU A 1 258 ? 30.061 -27.189 21.061 1.00 83.38 258 LEU A CA 1
ATOM 2134 C C . LEU A 1 258 ? 30.663 -28.187 22.060 1.00 83.38 258 LEU A C 1
ATOM 2136 O O . LEU A 1 258 ? 30.074 -28.425 23.115 1.00 83.38 258 LEU A O 1
ATOM 2140 N N . GLU A 1 259 ? 31.788 -28.812 21.706 1.00 74.81 259 GLU A N 1
ATOM 2141 C CA . GLU A 1 259 ? 32.519 -29.684 22.625 1.00 74.81 259 GLU A CA 1
ATOM 2142 C C . GLU A 1 259 ? 33.002 -28.837 23.805 1.00 74.81 259 GLU A C 1
ATOM 2144 O O . GLU A 1 259 ? 33.766 -27.885 23.639 1.00 74.81 259 GLU A O 1
ATOM 2149 N N . ALA A 1 260 ? 32.507 -29.145 25.003 1.00 66.50 260 ALA A N 1
ATOM 2150 C CA . ALA A 1 260 ? 33.006 -28.525 26.216 1.00 66.50 260 ALA A CA 1
ATOM 2151 C C . ALA A 1 260 ? 34.477 -28.926 26.395 1.00 66.50 260 ALA A C 1
ATOM 2153 O O . ALA A 1 260 ? 34.806 -30.113 26.373 1.00 66.50 260 ALA A O 1
ATOM 2154 N N . THR A 1 261 ? 35.357 -27.943 26.590 1.00 59.22 261 THR A N 1
ATOM 2155 C CA . THR A 1 261 ? 36.719 -28.176 27.087 1.00 59.22 261 THR A CA 1
ATOM 2156 C C . THR A 1 261 ? 36.658 -29.087 28.319 1.00 59.22 261 THR A C 1
ATOM 2158 O O . THR A 1 261 ? 35.814 -28.852 29.189 1.00 59.22 261 THR A O 1
ATOM 2161 N N . PRO A 1 262 ? 37.496 -30.134 28.411 1.00 54.53 262 PRO A N 1
ATOM 2162 C CA . PRO A 1 262 ? 37.372 -31.114 29.473 1.00 54.53 262 PRO A CA 1
ATOM 2163 C C . PRO A 1 262 ? 37.958 -30.534 30.759 1.00 54.53 262 PRO A C 1
ATOM 2165 O O . PRO A 1 262 ? 39.152 -30.664 30.987 1.00 54.53 262 PRO A O 1
ATOM 2168 N N . ASP A 1 263 ? 37.125 -29.938 31.611 1.00 47.28 263 ASP A N 1
ATOM 2169 C CA . ASP A 1 263 ? 37.480 -29.718 33.011 1.00 47.28 263 ASP A CA 1
ATOM 2170 C C . ASP A 1 263 ? 36.403 -30.275 33.949 1.00 47.28 263 ASP A C 1
ATOM 2172 O O . ASP A 1 263 ? 35.246 -29.864 33.962 1.00 47.28 263 ASP A O 1
ATOM 2176 N N . MET A 1 264 ? 36.854 -31.303 34.672 1.00 48.50 264 MET A N 1
ATOM 2177 C CA . MET A 1 264 ? 36.315 -31.979 35.851 1.00 48.50 264 MET A CA 1
ATOM 2178 C C . MET A 1 264 ? 34.813 -31.853 36.151 1.00 48.50 264 MET A C 1
ATOM 2180 O O . MET A 1 264 ? 34.348 -30.927 36.802 1.00 48.50 264 MET A O 1
ATOM 2184 N N . GLY A 1 265 ? 34.115 -32.954 35.866 1.00 49.22 265 GLY A N 1
ATOM 2185 C CA . GLY A 1 265 ? 33.229 -33.587 36.840 1.00 49.22 265 GLY A CA 1
ATOM 2186 C C . GLY A 1 265 ? 31.944 -32.846 37.197 1.00 49.22 265 GLY A C 1
ATOM 2187 O O . GLY A 1 265 ? 31.841 -32.279 38.274 1.00 49.22 265 GLY A O 1
ATOM 2188 N N . MET A 1 266 ? 30.896 -33.053 36.401 1.00 42.12 266 MET A N 1
ATOM 2189 C CA . MET A 1 266 ? 29.607 -33.495 36.944 1.00 42.12 266 MET A CA 1
ATOM 2190 C C . MET A 1 266 ? 28.732 -34.060 35.825 1.00 42.12 266 MET A C 1
ATOM 2192 O O . MET A 1 266 ? 28.317 -33.369 34.901 1.00 42.12 266 MET A O 1
ATOM 2196 N N . SER A 1 267 ? 28.475 -35.363 35.921 1.00 43.28 267 SER A N 1
ATOM 2197 C CA . SER A 1 267 ? 27.544 -36.100 35.073 1.00 43.28 267 SER A CA 1
ATOM 2198 C C . SER A 1 267 ? 26.112 -35.676 35.390 1.00 43.28 267 SER A C 1
ATOM 2200 O O . SER A 1 267 ? 25.597 -36.018 36.453 1.00 43.28 267 SER A O 1
ATOM 2202 N N . LEU A 1 268 ? 25.433 -35.053 34.430 1.00 44.69 268 LEU A N 1
ATOM 2203 C CA . LEU A 1 268 ? 23.976 -35.073 34.358 1.00 44.69 268 LEU A CA 1
ATOM 2204 C C . LEU A 1 268 ? 23.573 -35.719 33.034 1.00 44.69 268 LEU A C 1
ATOM 2206 O O . LEU A 1 268 ? 23.595 -35.104 31.972 1.00 44.69 268 LEU A O 1
ATOM 2210 N N . LYS A 1 269 ? 23.226 -37.006 33.120 1.00 44.09 269 LYS A N 1
ATOM 2211 C CA . LYS A 1 269 ? 22.491 -37.711 32.074 1.00 44.09 269 LYS A CA 1
ATOM 2212 C C . LYS A 1 269 ? 21.118 -37.056 31.945 1.00 44.09 269 LYS A C 1
ATOM 2214 O O . LYS A 1 269 ? 20.299 -37.177 32.851 1.00 44.09 269 LYS A O 1
ATOM 2219 N N . ALA A 1 270 ? 20.867 -36.413 30.814 1.00 36.56 270 ALA A N 1
ATOM 2220 C CA . ALA A 1 270 ? 19.523 -36.068 30.382 1.00 36.56 270 ALA A CA 1
ATOM 2221 C C . ALA A 1 270 ? 19.197 -36.895 29.134 1.00 36.56 270 ALA A C 1
ATOM 2223 O O . ALA A 1 270 ? 19.433 -36.479 28.003 1.00 36.56 270 ALA A O 1
ATOM 2224 N N . GLU A 1 271 ? 18.676 -38.101 29.350 1.00 39.31 271 GLU A N 1
ATOM 2225 C CA . GLU A 1 271 ? 17.820 -38.738 28.355 1.00 39.31 271 GLU A CA 1
ATOM 2226 C C . GLU A 1 271 ? 16.440 -38.085 28.434 1.00 39.31 271 GLU A C 1
ATOM 2228 O O . GLU A 1 271 ? 15.804 -38.124 29.488 1.00 39.31 271 GLU A O 1
ATOM 2233 N N . LYS A 1 272 ? 15.959 -37.540 27.314 1.00 35.78 272 LYS A N 1
ATOM 2234 C CA . LYS A 1 272 ? 14.706 -37.979 26.680 1.00 35.78 272 LYS A CA 1
ATOM 2235 C C . LYS A 1 272 ? 14.407 -37.178 25.417 1.00 35.78 272 LYS A C 1
ATOM 2237 O O . LYS A 1 272 ? 14.480 -35.955 25.407 1.00 35.78 272 LYS A O 1
ATOM 2242 N N . GLN A 1 273 ? 14.048 -37.942 24.383 1.00 42.84 273 GLN A N 1
ATOM 2243 C CA . GLN A 1 273 ? 13.003 -37.666 23.394 1.00 42.84 273 GLN A CA 1
ATOM 2244 C C . GLN A 1 273 ? 12.363 -36.280 23.491 1.00 42.84 273 GLN A C 1
ATOM 2246 O O . GLN A 1 273 ? 11.700 -36.012 24.487 1.00 42.84 273 GLN A O 1
ATOM 2251 N N . HIS A 1 274 ? 12.426 -35.507 22.407 1.00 36.38 274 HIS A N 1
ATOM 2252 C CA . HIS A 1 274 ? 11.245 -34.849 21.847 1.00 36.38 274 HIS A CA 1
ATOM 2253 C C . HIS A 1 274 ? 11.385 -34.806 20.323 1.00 36.38 274 HIS A C 1
ATOM 2255 O O . HIS A 1 274 ? 12.296 -34.193 19.779 1.00 36.38 274 HIS A O 1
ATOM 2261 N N . GLU A 1 275 ? 10.510 -35.605 19.719 1.00 36.03 275 GLU A N 1
ATOM 2262 C CA . GLU A 1 275 ? 9.757 -35.384 18.489 1.00 36.03 275 GLU A CA 1
ATOM 2263 C C . GLU A 1 275 ? 10.491 -34.933 17.227 1.00 36.03 275 GLU A C 1
ATOM 2265 O O . GLU A 1 275 ? 11.135 -33.892 17.142 1.00 36.03 275 GLU A O 1
ATOM 2270 N N . ARG A 1 276 ? 10.286 -35.756 16.191 1.00 35.88 276 ARG A N 1
ATOM 2271 C CA . ARG A 1 276 ? 10.431 -35.395 14.787 1.00 35.88 276 ARG A CA 1
ATOM 2272 C C . ARG A 1 276 ? 9.801 -34.015 14.603 1.00 35.88 276 ARG A C 1
ATOM 2274 O O . ARG A 1 276 ? 8.579 -33.899 14.604 1.00 35.88 276 ARG A O 1
ATOM 2281 N N . ILE A 1 277 ? 10.628 -32.984 14.445 1.00 35.22 277 ILE A N 1
ATOM 2282 C CA . ILE A 1 277 ? 10.192 -31.788 13.732 1.00 35.22 277 ILE A CA 1
ATOM 2283 C C . ILE A 1 277 ? 9.690 -32.343 12.409 1.00 35.22 277 ILE A C 1
ATOM 2285 O O . ILE A 1 277 ? 10.441 -33.059 11.740 1.00 35.22 277 ILE A O 1
ATOM 2289 N N . ALA A 1 278 ? 8.397 -32.142 12.159 1.00 33.94 278 ALA A N 1
ATOM 2290 C CA . ALA A 1 278 ? 7.708 -32.611 10.975 1.00 33.94 278 ALA A CA 1
ATOM 2291 C C . ALA A 1 278 ? 8.653 -32.501 9.778 1.00 33.94 278 ALA A C 1
ATOM 2293 O O . ALA A 1 278 ? 9.300 -31.465 9.596 1.00 33.94 278 ALA A O 1
ATOM 2294 N N . GLU A 1 279 ? 8.774 -33.578 9.001 1.00 32.72 279 GLU A N 1
ATOM 2295 C CA . GLU A 1 279 ? 9.190 -33.434 7.616 1.00 32.72 279 GLU A CA 1
ATOM 2296 C C . GLU A 1 279 ? 8.247 -32.390 7.032 1.00 32.72 279 GLU A C 1
ATOM 2298 O O . GLU A 1 279 ? 7.082 -32.662 6.757 1.00 32.72 279 GLU A O 1
ATOM 2303 N N . ILE A 1 280 ? 8.720 -31.149 6.963 1.00 41.22 280 ILE A N 1
ATOM 2304 C CA . ILE A 1 280 ? 8.125 -30.168 6.091 1.00 41.22 280 ILE A CA 1
ATOM 2305 C C . ILE A 1 280 ? 8.411 -30.784 4.725 1.00 41.22 280 ILE A C 1
ATOM 2307 O O . ILE A 1 280 ? 9.559 -30.802 4.270 1.00 41.22 280 ILE A O 1
ATOM 2311 N N . GLU A 1 281 ? 7.402 -31.423 4.135 1.00 37.28 281 GLU A N 1
ATOM 2312 C CA . GLU A 1 281 ? 7.335 -31.580 2.690 1.00 37.28 281 GLU A CA 1
ATOM 2313 C C . GLU A 1 281 ? 7.356 -30.147 2.134 1.00 37.28 281 GLU A C 1
ATOM 2315 O O . GLU A 1 281 ? 6.327 -29.512 1.948 1.00 37.28 281 GLU A O 1
ATOM 2320 N N . GLU A 1 282 ? 8.567 -29.592 2.001 1.00 47.12 282 GLU A N 1
ATOM 2321 C CA . GLU A 1 282 ? 8.889 -28.272 1.444 1.00 47.12 282 GLU A CA 1
ATOM 2322 C C . GLU A 1 282 ? 8.758 -28.306 -0.083 1.00 47.12 282 GLU A C 1
ATOM 2324 O O . GLU A 1 282 ? 9.663 -27.905 -0.820 1.00 47.12 282 GLU A O 1
ATOM 2329 N N . ASP A 1 283 ? 7.633 -28.813 -0.570 1.00 40.88 283 ASP A N 1
ATOM 2330 C CA . ASP A 1 283 ? 7.177 -28.484 -1.905 1.00 40.88 283 ASP A CA 1
ATOM 2331 C C . ASP A 1 283 ? 6.097 -27.420 -1.730 1.00 40.88 283 ASP A C 1
ATOM 2333 O O . ASP A 1 283 ? 5.002 -27.693 -1.246 1.00 40.88 283 ASP A O 1
ATOM 2337 N N . ASP A 1 284 ? 6.481 -26.198 -2.114 1.00 40.59 284 ASP A N 1
ATOM 2338 C CA . ASP A 1 284 ? 5.737 -24.944 -2.007 1.00 40.59 284 ASP A CA 1
ATOM 2339 C C . ASP A 1 284 ? 5.728 -24.335 -0.587 1.00 40.59 284 ASP A C 1
ATOM 2341 O O . ASP A 1 284 ? 5.574 -25.028 0.414 1.00 40.59 284 ASP A O 1
ATOM 2345 N N . ASP A 1 285 ? 5.953 -23.013 -0.476 1.00 49.47 285 ASP A N 1
ATOM 2346 C CA . ASP A 1 285 ? 5.712 -22.260 0.767 1.00 49.47 285 ASP A CA 1
ATOM 2347 C C . ASP A 1 285 ? 4.432 -22.788 1.439 1.00 49.47 285 ASP A C 1
ATOM 2349 O O . ASP A 1 285 ? 3.445 -23.034 0.745 1.00 49.47 285 ASP A O 1
ATOM 2353 N N . ILE A 1 286 ? 4.383 -22.878 2.772 1.00 43.72 286 ILE A N 1
ATOM 2354 C CA . ILE A 1 286 ? 3.170 -23.271 3.530 1.00 43.72 286 ILE A CA 1
ATOM 2355 C C . ILE A 1 286 ? 1.905 -22.511 3.058 1.00 43.72 286 ILE A C 1
ATOM 2357 O O . ILE A 1 286 ? 0.782 -22.994 3.192 1.00 43.72 286 ILE A O 1
ATOM 2361 N N . PHE A 1 287 ? 2.088 -21.339 2.441 1.00 43.94 287 PHE A N 1
ATOM 2362 C CA . PHE A 1 287 ? 1.040 -20.513 1.855 1.00 43.94 287 PHE A CA 1
ATOM 2363 C C . PHE A 1 287 ? 0.880 -20.606 0.326 1.00 43.94 287 PHE A C 1
ATOM 2365 O O . PHE A 1 287 ? -0.067 -20.018 -0.179 1.00 43.94 287 PHE A O 1
ATOM 2372 N N . SER A 1 288 ? 1.754 -21.253 -0.452 1.00 49.19 288 SER A N 1
ATOM 2373 C CA . SER A 1 288 ? 1.714 -21.184 -1.925 1.00 49.19 288 SER A CA 1
ATOM 2374 C C . SER A 1 288 ? 1.013 -22.358 -2.613 1.00 49.19 288 SER A C 1
ATOM 2376 O O . SER A 1 288 ? 0.342 -22.106 -3.616 1.00 49.19 288 SER A O 1
ATOM 2378 N N . ALA A 1 289 ? 1.015 -23.574 -2.050 1.00 49.50 289 ALA A N 1
ATOM 2379 C CA . ALA A 1 289 ? 0.228 -24.691 -2.598 1.00 49.50 289 ALA A CA 1
ATOM 2380 C C . ALA A 1 289 ? -1.289 -24.420 -2.522 1.00 49.50 289 ALA A C 1
ATOM 2382 O O . ALA A 1 289 ? -2.012 -24.573 -3.508 1.00 49.50 289 ALA A O 1
ATOM 2383 N N . ALA A 1 290 ? -1.771 -23.924 -1.374 1.00 53.09 290 ALA A N 1
ATOM 2384 C CA . ALA A 1 290 ? -3.182 -23.581 -1.169 1.00 53.09 290 ALA A CA 1
ATOM 2385 C C . ALA A 1 290 ? -3.637 -22.354 -1.986 1.00 53.09 290 ALA A C 1
ATOM 2387 O O . ALA A 1 290 ? -4.804 -22.252 -2.354 1.00 53.09 290 ALA A O 1
ATOM 2388 N N . MET A 1 291 ? -2.713 -21.438 -2.296 1.00 55.69 291 MET A N 1
ATOM 2389 C CA . MET A 1 291 ? -3.008 -20.140 -2.919 1.00 55.69 291 MET A CA 1
ATOM 2390 C C . MET A 1 291 ? -2.669 -20.081 -4.410 1.00 55.69 291 MET A C 1
ATOM 2392 O O . MET A 1 291 ? -2.858 -19.044 -5.047 1.00 55.69 291 MET A O 1
ATOM 2396 N N . HIS A 1 292 ? -2.161 -21.168 -4.998 1.00 58.66 292 HIS A N 1
ATOM 2397 C CA . HIS A 1 292 ? -1.797 -21.201 -6.414 1.00 58.66 292 HIS A CA 1
ATOM 2398 C C . HIS A 1 292 ? -3.001 -20.903 -7.318 1.00 58.66 292 HIS A C 1
ATOM 2400 O O . HIS A 1 292 ? -2.888 -20.151 -8.287 1.00 58.66 292 HIS A O 1
ATOM 2406 N N . LYS A 1 293 ? -4.168 -21.455 -6.962 1.00 59.56 293 LYS A N 1
ATOM 2407 C CA . LYS A 1 293 ? -5.432 -21.223 -7.666 1.00 59.56 293 LYS A CA 1
ATOM 2408 C C . LYS A 1 293 ? -5.856 -19.754 -7.579 1.00 59.56 293 LYS A C 1
ATOM 2410 O O . LYS A 1 293 ? -6.065 -19.127 -8.613 1.00 59.56 293 LYS A O 1
ATOM 2415 N N . ASP A 1 294 ? -5.853 -19.190 -6.373 1.00 61.41 294 ASP A N 1
ATOM 2416 C CA . ASP A 1 294 ? -6.200 -17.786 -6.125 1.00 61.41 294 ASP A CA 1
ATOM 2417 C C . ASP A 1 294 ? -5.234 -16.827 -6.837 1.00 61.41 294 ASP A C 1
ATOM 2419 O O . ASP A 1 294 ? -5.639 -15.774 -7.326 1.00 61.41 294 ASP A O 1
ATOM 2423 N N . ARG A 1 295 ? -3.950 -17.194 -6.957 1.00 59.88 295 ARG A N 1
ATOM 2424 C CA . ARG A 1 295 ? -2.958 -16.411 -7.706 1.00 59.88 295 ARG A CA 1
ATOM 2425 C C . ARG A 1 295 ? -3.251 -16.400 -9.206 1.00 59.88 295 ARG A C 1
ATOM 2427 O O . ARG A 1 295 ? -3.103 -15.355 -9.831 1.00 59.88 295 ARG A O 1
ATOM 2434 N N . ILE A 1 296 ? -3.676 -17.527 -9.780 1.00 59.12 296 ILE A N 1
ATOM 2435 C CA . ILE A 1 296 ? -4.061 -17.611 -11.198 1.00 59.12 296 ILE A CA 1
ATOM 2436 C C . ILE A 1 296 ? -5.357 -16.835 -11.456 1.00 59.12 296 ILE A C 1
ATOM 2438 O O . ILE A 1 296 ? -5.414 -16.057 -12.407 1.00 59.12 296 ILE A O 1
ATOM 2442 N N . GLU A 1 297 ? -6.372 -17.001 -10.605 1.00 61.50 297 GLU A N 1
ATOM 2443 C CA . GLU A 1 297 ? -7.654 -16.294 -10.733 1.00 61.50 297 GLU A CA 1
ATOM 2444 C C . GLU A 1 297 ? -7.477 -14.774 -10.601 1.00 61.50 297 GLU A C 1
ATOM 2446 O O . GLU A 1 297 ? -7.972 -14.015 -11.437 1.00 61.50 297 GLU A O 1
ATOM 2451 N N . ASN A 1 298 ? -6.693 -14.318 -9.618 1.00 57.28 298 ASN A N 1
ATOM 2452 C CA . ASN A 1 298 ? -6.379 -12.898 -9.457 1.00 57.28 298 ASN A CA 1
ATOM 2453 C C . ASN A 1 298 ? -5.521 -12.364 -10.622 1.00 57.28 298 ASN A C 1
ATOM 2455 O O . ASN A 1 298 ? -5.771 -11.265 -11.112 1.00 57.28 298 ASN A O 1
ATOM 2459 N N . ALA A 1 299 ? -4.544 -13.130 -11.125 1.00 56.81 299 ALA A N 1
ATOM 2460 C CA . ALA A 1 299 ? -3.745 -12.719 -12.284 1.00 56.81 299 ALA A CA 1
ATOM 2461 C C . ALA A 1 299 ? -4.592 -12.558 -13.560 1.00 56.81 299 ALA A C 1
ATOM 2463 O O . ALA A 1 299 ? -4.342 -11.642 -14.344 1.00 56.81 299 ALA A O 1
ATOM 2464 N N . ALA A 1 300 ? -5.606 -13.408 -13.753 1.00 54.31 300 ALA A N 1
ATOM 2465 C CA . ALA A 1 300 ? -6.525 -13.328 -14.885 1.00 54.31 300 ALA A CA 1
ATOM 2466 C C . ALA A 1 300 ? -7.458 -12.108 -14.801 1.00 54.31 300 ALA A C 1
ATOM 2468 O O . ALA A 1 300 ? -7.679 -11.442 -15.811 1.00 54.31 300 ALA A O 1
ATOM 2469 N N . ALA A 1 301 ? -7.957 -11.773 -13.606 1.00 53.50 301 ALA A N 1
ATOM 2470 C CA . ALA A 1 301 ? -8.839 -10.621 -13.401 1.00 53.50 301 ALA A CA 1
ATOM 2471 C C . ALA A 1 301 ? -8.147 -9.275 -13.687 1.00 53.50 301 ALA A C 1
ATOM 2473 O O . ALA A 1 301 ? -8.783 -8.337 -14.165 1.00 53.50 301 ALA A O 1
ATOM 2474 N N . VAL A 1 302 ? -6.839 -9.186 -13.433 1.00 47.44 302 VAL A N 1
ATOM 2475 C CA . VAL A 1 302 ? -6.091 -7.922 -13.521 1.00 47.44 302 VAL A CA 1
ATOM 2476 C C . VAL A 1 302 ? -5.248 -7.800 -14.800 1.00 47.44 302 VAL A C 1
ATOM 2478 O O . VAL A 1 302 ? -4.739 -6.724 -15.099 1.00 47.44 302 VAL A O 1
ATOM 2481 N N . HIS A 1 303 ? -5.158 -8.843 -15.636 1.00 42.25 303 HIS A N 1
ATOM 2482 C CA . HIS A 1 303 ? -4.470 -8.769 -16.938 1.00 42.25 303 HIS A CA 1
ATOM 2483 C C . HIS A 1 303 ? -5.009 -7.639 -17.849 1.00 42.25 303 HIS A C 1
ATOM 2485 O O . HIS A 1 303 ? -4.301 -7.161 -18.734 1.00 42.25 303 HIS A O 1
ATOM 2491 N N . ASN A 1 304 ? -6.236 -7.167 -17.603 1.00 41.44 304 ASN A N 1
ATOM 2492 C CA . ASN A 1 304 ? -6.875 -6.085 -18.353 1.00 41.44 304 ASN A CA 1
ATOM 2493 C C . ASN A 1 304 ? -6.599 -4.666 -17.809 1.00 41.44 304 ASN A C 1
ATOM 2495 O O . ASN A 1 304 ? -7.043 -3.698 -18.426 1.00 41.44 304 ASN A O 1
ATOM 2499 N N . LEU A 1 305 ? -5.877 -4.512 -16.692 1.00 42.50 305 LEU A N 1
ATOM 2500 C CA . LEU A 1 305 ? -5.500 -3.208 -16.131 1.00 42.50 305 LEU A CA 1
ATOM 2501 C C . LEU A 1 305 ? -3.998 -2.960 -16.328 1.00 42.50 305 LEU A C 1
ATOM 2503 O O . LEU A 1 305 ? -3.142 -3.535 -15.656 1.00 42.50 305 LEU A O 1
ATOM 2507 N N . VAL A 1 306 ? -3.662 -2.074 -17.268 1.00 33.19 306 VAL A N 1
ATOM 2508 C CA . VAL A 1 306 ? -2.288 -1.597 -17.459 1.00 33.19 306 VAL A CA 1
ATOM 2509 C C . VAL A 1 306 ? -2.073 -0.368 -16.577 1.00 33.19 306 VAL A C 1
ATOM 2511 O O . VAL A 1 306 ? -2.583 0.709 -16.866 1.00 33.19 306 VAL A O 1
ATOM 2514 N N . GLY A 1 307 ? -1.285 -0.537 -15.514 1.00 37.78 307 GLY A N 1
ATOM 2515 C CA . GLY A 1 307 ? -0.981 0.509 -14.530 1.00 37.78 307 GLY A CA 1
ATOM 2516 C C . GLY A 1 307 ? -1.494 0.121 -13.146 1.00 37.78 307 GLY A C 1
ATOM 2517 O O . GLY A 1 307 ? -2.551 -0.483 -13.027 1.00 37.78 307 GLY A O 1
ATOM 2518 N N . GLY A 1 308 ? -0.733 0.417 -12.086 1.00 40.09 308 GLY A N 1
ATOM 2519 C CA . GLY A 1 308 ? -1.292 0.331 -10.730 1.00 40.09 308 GLY A CA 1
ATOM 2520 C C . GLY A 1 308 ? -2.475 1.294 -10.603 1.00 40.09 308 GLY A C 1
ATOM 2521 O O . GLY A 1 308 ? -2.495 2.293 -11.313 1.00 40.09 308 GLY A O 1
ATOM 2522 N N . ASP A 1 309 ? -3.426 1.024 -9.708 1.00 44.16 309 ASP A N 1
ATOM 2523 C CA . ASP A 1 309 ? -4.706 1.755 -9.584 1.00 44.16 309 ASP A CA 1
ATOM 2524 C C . ASP A 1 309 ? -4.595 3.280 -9.358 1.00 44.16 309 ASP A C 1
ATOM 2526 O O . ASP A 1 309 ? -5.582 4.001 -9.455 1.00 44.16 309 ASP A O 1
ATOM 2530 N N . THR A 1 310 ? -3.393 3.816 -9.134 1.00 38.72 310 THR A N 1
ATOM 2531 C CA . THR A 1 310 ? -3.121 5.264 -9.149 1.00 38.72 310 THR A CA 1
ATOM 2532 C C . THR A 1 310 ? -2.898 5.850 -10.553 1.00 38.72 310 THR A C 1
ATOM 2534 O O . THR A 1 310 ? -2.743 7.061 -10.695 1.00 38.72 310 THR A O 1
ATOM 2537 N N . ALA A 1 311 ? -2.861 5.005 -11.585 1.00 34.16 311 ALA A N 1
ATOM 2538 C CA . ALA A 1 311 ? -2.683 5.330 -12.997 1.00 34.16 311 ALA A CA 1
ATOM 2539 C C . ALA A 1 311 ? -3.348 4.266 -13.900 1.00 34.16 311 ALA A C 1
ATOM 2541 O O . ALA A 1 311 ? -2.767 3.859 -14.910 1.00 34.16 311 ALA A O 1
ATOM 2542 N N . SER A 1 312 ? -4.531 3.768 -13.524 1.00 33.72 312 SER A N 1
ATOM 2543 C CA . SER A 1 312 ? -5.313 2.857 -14.362 1.00 33.72 312 SER A CA 1
ATOM 2544 C C . SER A 1 312 ? -5.900 3.630 -15.546 1.00 33.72 312 SER A C 1
ATOM 2546 O O . SER A 1 312 ? -6.987 4.198 -15.497 1.00 33.72 312 SER A O 1
ATOM 2548 N N . PHE A 1 313 ? -5.156 3.667 -16.650 1.00 29.70 313 PHE A N 1
ATOM 2549 C CA . PHE A 1 313 ? -5.715 4.070 -17.932 1.00 29.70 313 PHE A CA 1
ATOM 2550 C C . PHE A 1 313 ? -6.562 2.907 -18.437 1.00 29.70 313 PHE A C 1
ATOM 2552 O O . PHE A 1 313 ? -6.033 1.871 -18.846 1.00 29.70 313 PHE A O 1
ATOM 2559 N N . LYS A 1 314 ? -7.889 3.060 -18.400 1.00 33.94 314 LYS A N 1
ATOM 2560 C CA . LYS A 1 314 ? -8.777 2.164 -19.144 1.00 33.94 314 LYS A CA 1
ATOM 2561 C C . LYS A 1 314 ? -8.342 2.255 -20.616 1.00 33.94 314 LYS A C 1
ATOM 2563 O O . LYS A 1 314 ? -8.217 3.381 -21.105 1.00 33.94 314 LYS A O 1
ATOM 2568 N N . PRO A 1 315 ? -8.040 1.144 -21.315 1.00 35.09 315 PRO A N 1
ATOM 2569 C CA . PRO A 1 315 ? -7.717 1.226 -22.732 1.00 35.09 315 PRO A CA 1
ATOM 2570 C C . PRO A 1 315 ? -8.881 1.935 -23.425 1.00 35.09 315 PRO A C 1
ATOM 2572 O O . PRO A 1 315 ? -10.035 1.544 -23.236 1.00 35.09 315 PRO A O 1
ATOM 2575 N N . LEU A 1 316 ? -8.573 3.025 -24.135 1.00 32.75 316 LEU A N 1
ATOM 2576 C CA . LEU A 1 316 ? -9.547 3.759 -24.935 1.00 32.75 316 LEU A CA 1
ATOM 2577 C C . LEU A 1 316 ? -10.244 2.738 -25.832 1.00 32.75 316 LEU A C 1
ATOM 2579 O O . LEU A 1 316 ? -9.598 2.121 -26.681 1.00 32.75 316 LEU A O 1
ATOM 2583 N N . LYS A 1 317 ? -11.547 2.532 -25.613 1.00 32.78 317 LYS A N 1
ATOM 2584 C CA . LYS A 1 317 ? -12.389 1.988 -26.668 1.00 32.78 317 LYS A CA 1
ATOM 2585 C C . LYS A 1 317 ? -12.316 3.034 -27.773 1.00 32.78 317 LYS A C 1
ATOM 2587 O O . LYS A 1 317 ? -12.715 4.173 -27.562 1.00 32.78 317 LYS A O 1
ATOM 2592 N N . LEU A 1 318 ? -11.667 2.683 -28.877 1.00 38.47 318 LEU A N 1
ATOM 2593 C CA . LEU A 1 318 ? -11.950 3.355 -30.131 1.00 38.47 318 LEU A CA 1
ATOM 2594 C C . LEU A 1 318 ? -13.403 2.985 -30.391 1.00 38.47 318 LEU A C 1
ATOM 2596 O O . LEU A 1 318 ? -13.686 1.805 -30.595 1.00 38.47 318 LEU A O 1
ATOM 2600 N N . ASP A 1 319 ? -14.303 3.944 -30.206 1.00 34.88 319 ASP A N 1
ATOM 2601 C CA . ASP A 1 319 ? -15.679 3.775 -30.637 1.00 34.88 319 ASP A CA 1
ATOM 2602 C C . ASP A 1 319 ? -15.587 3.483 -32.139 1.00 34.88 319 ASP A C 1
ATOM 2604 O O . ASP A 1 319 ? -15.078 4.301 -32.909 1.00 34.88 319 ASP A O 1
ATOM 2608 N N . GLU A 1 320 ? -15.918 2.248 -32.521 1.00 37.34 320 GLU A N 1
ATOM 2609 C CA . GLU A 1 320 ? -16.173 1.932 -33.919 1.00 37.34 320 GLU A CA 1
ATOM 2610 C C . GLU A 1 320 ? -17.301 2.875 -34.337 1.00 37.34 320 GLU A C 1
ATOM 2612 O O . GLU A 1 320 ? -18.304 2.990 -33.635 1.00 37.34 320 GLU A O 1
ATOM 2617 N N . GLU A 1 321 ? -17.062 3.649 -35.395 1.00 36.38 321 GLU A N 1
ATOM 2618 C CA . GLU A 1 321 ? -18.060 4.533 -35.983 1.00 36.38 321 GLU A CA 1
ATOM 2619 C C . GLU A 1 321 ? -19.289 3.685 -36.326 1.00 36.38 321 GLU A C 1
ATOM 2621 O O . GLU A 1 321 ? -19.275 2.929 -37.296 1.00 36.38 321 GLU A O 1
ATOM 2626 N N . ASP A 1 322 ? -20.332 3.786 -35.502 1.00 32.66 322 ASP A N 1
ATOM 2627 C CA . ASP A 1 322 ? -21.646 3.253 -35.825 1.00 32.66 322 ASP A CA 1
ATOM 2628 C C . ASP A 1 322 ? -22.188 4.072 -37.008 1.00 32.66 322 ASP A C 1
ATOM 2630 O O . ASP A 1 322 ? -22.634 5.217 -36.878 1.00 32.66 322 ASP A O 1
ATOM 2634 N N . GLU A 1 323 ? -22.083 3.476 -38.196 1.00 41.81 323 GLU A N 1
ATOM 2635 C CA . GLU A 1 323 ? -22.937 3.766 -39.339 1.00 41.81 323 GLU A CA 1
ATOM 2636 C C . GLU A 1 323 ? -24.396 3.529 -38.922 1.00 41.81 323 GLU A C 1
ATOM 2638 O O . GLU A 1 323 ? -24.884 2.405 -38.995 1.00 41.81 323 GLU A O 1
ATOM 2643 N N . ASP A 1 324 ? -25.107 4.579 -38.505 1.00 30.73 324 ASP A N 1
ATOM 2644 C CA . ASP A 1 324 ? -26.563 4.521 -38.356 1.00 30.73 324 ASP A CA 1
ATOM 2645 C C . ASP A 1 324 ? -27.261 5.328 -39.459 1.00 30.73 324 ASP A C 1
ATOM 2647 O O . ASP A 1 324 ? -27.268 6.564 -39.507 1.00 30.73 324 ASP A O 1
ATOM 2651 N N . GLU A 1 325 ? -27.883 4.569 -40.363 1.00 32.69 325 GLU A N 1
ATOM 2652 C CA . GLU A 1 325 ? -28.936 5.021 -41.255 1.00 32.69 325 GLU A CA 1
ATOM 2653 C C . GLU A 1 325 ? -30.115 5.606 -40.452 1.00 32.69 325 GLU A C 1
ATOM 2655 O O . GLU A 1 325 ? -30.800 4.923 -39.703 1.00 32.69 325 GLU A O 1
ATOM 2660 N N . GLY A 1 326 ? -30.400 6.884 -40.701 1.00 28.50 326 GLY A N 1
ATOM 2661 C CA . GLY A 1 326 ? -31.745 7.428 -40.897 1.00 28.50 326 GLY A CA 1
ATOM 2662 C C . GLY A 1 326 ? -32.839 7.189 -39.845 1.00 28.50 326 GLY A C 1
ATOM 2663 O O . GLY A 1 326 ? -33.588 6.221 -39.917 1.00 28.50 326 GLY A O 1
ATOM 2664 N N . SER A 1 327 ? -33.185 8.254 -39.116 1.00 28.05 327 SER A N 1
ATOM 2665 C CA . SER A 1 327 ? -34.599 8.630 -38.969 1.00 28.05 327 SER A CA 1
ATOM 2666 C C . SER A 1 327 ? -34.780 10.140 -38.783 1.00 28.05 327 SER A C 1
ATOM 2668 O O . SER A 1 327 ? -34.264 10.735 -37.843 1.00 28.05 327 SER A O 1
ATOM 2670 N N . LYS A 1 328 ? -35.527 10.726 -39.725 1.00 32.47 328 LYS A N 1
ATOM 2671 C CA . LYS A 1 328 ? -36.073 12.093 -39.778 1.00 32.47 328 LYS A CA 1
ATOM 2672 C C . LYS A 1 328 ? -36.701 12.549 -38.456 1.00 32.47 328 LYS A C 1
ATOM 2674 O O . LYS A 1 328 ? -37.545 11.807 -37.977 1.00 32.47 328 LYS A O 1
ATOM 2679 N N . VAL A 1 329 ? -36.424 13.786 -38.025 1.00 27.77 329 VAL A N 1
ATOM 2680 C CA . VAL A 1 329 ? -37.339 14.940 -37.760 1.00 27.77 329 VAL A CA 1
ATOM 2681 C C . VAL A 1 329 ? -36.384 16.156 -37.605 1.00 27.77 329 VAL A C 1
ATOM 2683 O O . VAL A 1 329 ? -35.335 15.995 -37.001 1.00 27.77 329 VAL A O 1
ATOM 2686 N N . GLU A 1 330 ? -36.496 17.320 -38.247 1.00 28.44 330 GLU A N 1
ATOM 2687 C CA . GLU A 1 330 ? -37.507 18.380 -38.152 1.00 28.44 330 GLU A CA 1
ATOM 2688 C C . GLU A 1 330 ? -37.240 19.425 -39.245 1.00 28.44 330 GLU A C 1
ATOM 2690 O O . GLU A 1 330 ? -36.095 19.667 -39.628 1.00 28.44 330 GLU A O 1
ATOM 2695 N N . GLY A 1 331 ? -38.303 20.078 -39.707 1.00 26.48 331 GLY A N 1
ATOM 2696 C CA . GLY A 1 331 ? -38.205 21.247 -40.563 1.00 26.48 331 GLY A CA 1
ATOM 2697 C C . GLY A 1 331 ? -39.566 21.892 -40.783 1.00 26.48 331 GLY A C 1
ATOM 2698 O O . GLY A 1 331 ? -40.387 21.346 -41.508 1.00 26.48 331 GLY A O 1
ATOM 2699 N N . GLU A 1 332 ? -39.709 23.071 -40.180 1.00 29.69 332 GLU A N 1
ATOM 2700 C CA . GLU A 1 332 ? -40.486 24.222 -40.662 1.00 29.69 332 GLU A CA 1
ATOM 2701 C C . GLU A 1 332 ? -41.906 24.446 -40.112 1.00 29.69 332 GLU A C 1
ATOM 2703 O O . GLU A 1 332 ? -42.912 23.860 -40.502 1.00 29.69 332 GLU A O 1
ATOM 2708 N N . THR A 1 333 ? -41.919 25.404 -39.187 1.00 31.36 333 THR A N 1
ATOM 2709 C CA . THR A 1 333 ? -42.974 26.336 -38.796 1.00 31.36 333 THR A CA 1
ATOM 2710 C C . THR A 1 333 ? -43.451 27.174 -39.986 1.00 31.36 333 THR A C 1
ATOM 2712 O O . THR A 1 333 ? -42.612 27.788 -40.632 1.00 31.36 333 THR A O 1
ATOM 2715 N N . GLU A 1 334 ? -44.767 27.314 -40.185 1.00 30.72 334 GLU A N 1
ATOM 2716 C CA . GLU A 1 334 ? -45.416 28.548 -40.670 1.00 30.72 334 GLU A CA 1
ATOM 2717 C C . GLU A 1 334 ? -46.958 28.447 -40.595 1.00 30.72 334 GLU A C 1
ATOM 2719 O O . GLU A 1 334 ? -47.534 27.446 -41.004 1.00 30.72 334 GLU A O 1
ATOM 2724 N N . GLY A 1 335 ? -47.599 29.517 -40.101 1.00 27.62 335 GLY A N 1
ATOM 2725 C CA . GLY A 1 335 ? -48.836 30.069 -40.680 1.00 27.62 335 GLY A CA 1
ATOM 2726 C C . GLY A 1 335 ? -50.222 29.542 -40.266 1.00 27.62 335 GLY A C 1
ATOM 2727 O O . GLY A 1 335 ? -50.602 28.435 -40.607 1.00 27.62 335 GLY A O 1
ATOM 2728 N N . GLU A 1 336 ? -51.013 30.470 -39.707 1.00 30.30 336 GLU A N 1
ATOM 2729 C CA . GLU A 1 336 ? -52.474 30.651 -39.885 1.00 30.30 336 GLU A CA 1
ATOM 2730 C C . GLU A 1 336 ? -53.507 29.939 -38.970 1.00 30.30 336 GLU A C 1
ATOM 2732 O O . GLU A 1 336 ? -53.820 28.763 -39.086 1.00 30.30 336 GLU A O 1
ATOM 2737 N N . GLU A 1 337 ? -54.090 30.789 -38.106 1.00 29.20 337 GLU A N 1
ATOM 2738 C CA . GLU A 1 337 ? -55.524 31.113 -37.958 1.00 29.20 337 GLU A CA 1
ATOM 2739 C C . GLU A 1 337 ? -56.591 30.126 -37.408 1.00 29.20 337 GLU A C 1
ATOM 2741 O O . GLU A 1 337 ? -56.825 29.034 -37.910 1.00 29.20 337 GLU A O 1
ATOM 2746 N N . LEU A 1 338 ? -57.368 30.710 -36.473 1.00 28.67 338 LEU A N 1
ATOM 2747 C CA . LEU A 1 338 ? -58.815 30.582 -36.199 1.00 28.67 338 LEU A CA 1
ATOM 2748 C C . LEU A 1 338 ? -59.347 29.656 -35.073 1.00 28.67 338 LEU A C 1
ATOM 2750 O O . LEU A 1 338 ? -59.371 28.436 -35.168 1.00 28.67 338 LEU A O 1
ATOM 2754 N N . LEU A 1 339 ? -59.969 30.368 -34.116 1.00 28.81 339 LEU A N 1
ATOM 2755 C CA . LEU A 1 339 ? -61.269 30.153 -33.450 1.00 28.81 339 LEU A CA 1
ATOM 2756 C C . LEU A 1 339 ? -61.383 29.309 -32.163 1.00 28.81 339 LEU A C 1
ATOM 2758 O O . LEU A 1 339 ? -61.210 28.098 -32.144 1.00 28.81 339 LEU A O 1
ATOM 2762 N N . ASP A 1 340 ? -61.834 30.042 -31.135 1.00 29.23 340 ASP A N 1
ATOM 2763 C CA . ASP A 1 340 ? -62.821 29.726 -30.095 1.00 29.23 340 ASP A CA 1
ATOM 2764 C C . ASP A 1 340 ? -62.637 28.505 -29.179 1.00 29.23 340 ASP A C 1
ATOM 2766 O O . ASP A 1 340 ? -62.843 27.353 -29.546 1.00 29.23 340 ASP A O 1
ATOM 2770 N N . SER A 1 341 ? -62.471 28.781 -27.881 1.00 33.09 341 SER A N 1
ATOM 2771 C CA . SER A 1 341 ? -63.555 28.505 -26.920 1.00 33.09 341 SER A CA 1
ATOM 2772 C C . SER A 1 341 ? -63.277 29.093 -25.535 1.00 33.09 341 SER A C 1
ATOM 2774 O O . SER A 1 341 ? -62.180 29.022 -24.983 1.00 33.09 341 SER A O 1
ATOM 2776 N N . GLU A 1 342 ? -64.332 29.703 -25.004 1.00 30.16 342 GLU A N 1
ATOM 2777 C CA . GLU A 1 342 ? -64.517 30.187 -23.642 1.00 30.16 342 GLU A CA 1
ATOM 2778 C C . GLU A 1 342 ? -64.400 29.078 -22.585 1.00 30.16 342 GLU A C 1
ATOM 2780 O O . GLU A 1 342 ? -64.848 27.956 -22.806 1.00 30.16 342 GLU A O 1
ATOM 2785 N N . ALA A 1 343 ? -63.899 29.446 -21.401 1.00 33.38 343 ALA A N 1
ATOM 2786 C CA . ALA A 1 343 ? -64.528 29.247 -20.080 1.00 33.38 343 ALA A CA 1
ATOM 2787 C C . ALA A 1 343 ? -63.433 29.420 -19.007 1.00 33.38 343 ALA A C 1
ATOM 2789 O O . ALA A 1 343 ? -62.551 28.586 -18.850 1.00 33.38 343 ALA A O 1
ATOM 2790 N N . ALA A 1 344 ? -63.296 30.602 -18.405 1.00 32.12 344 ALA A N 1
ATOM 2791 C CA . ALA A 1 344 ? -64.034 31.035 -17.214 1.00 32.12 344 ALA A CA 1
ATOM 2792 C C . ALA A 1 344 ? -63.718 30.192 -15.961 1.00 32.12 344 ALA A C 1
ATOM 2794 O O . ALA A 1 344 ? -64.172 29.062 -15.814 1.00 32.12 344 ALA A O 1
ATOM 2795 N N . GLY A 1 345 ? -62.977 30.800 -15.030 1.00 32.28 345 GLY A N 1
ATOM 2796 C CA . GLY A 1 345 ? -62.701 30.254 -13.702 1.00 32.28 345 GLY A CA 1
ATOM 2797 C C . GLY A 1 345 ? -61.917 31.234 -12.830 1.00 32.28 345 GLY A C 1
ATOM 2798 O O . GLY A 1 345 ? -60.773 30.965 -12.480 1.00 32.28 345 GLY A O 1
ATOM 2799 N N . GLY A 1 346 ? -62.513 32.395 -12.528 1.00 32.72 346 GLY A N 1
ATOM 2800 C CA . GLY A 1 346 ? -62.067 33.266 -11.432 1.00 32.72 346 GLY A CA 1
ATOM 2801 C C . GLY A 1 346 ? -62.303 32.576 -10.079 1.00 32.72 346 GLY A C 1
ATOM 2802 O O . GLY A 1 346 ? -63.280 31.852 -9.927 1.00 32.72 346 GLY A O 1
ATOM 2803 N N . THR A 1 347 ? -61.316 32.575 -9.181 1.00 34.34 347 THR A N 1
ATOM 2804 C CA . THR A 1 347 ? -61.056 33.561 -8.106 1.00 34.34 347 THR A CA 1
ATOM 2805 C C . THR A 1 347 ? -61.894 33.379 -6.836 1.00 34.34 347 THR A C 1
ATOM 2807 O O . THR A 1 347 ? -63.117 33.346 -6.920 1.00 34.34 347 THR A O 1
ATOM 2810 N N . LEU A 1 348 ? -61.174 33.476 -5.701 1.00 35.06 348 LEU A N 1
ATOM 2811 C CA . LEU A 1 348 ? -61.607 33.806 -4.323 1.00 35.06 348 LEU A CA 1
ATOM 2812 C C . LEU A 1 348 ? -62.177 32.604 -3.533 1.00 35.06 348 LEU A C 1
ATOM 2814 O O . LEU A 1 348 ? -62.859 31.765 -4.100 1.00 35.06 348 LEU A O 1
ATOM 2818 N N . ASP A 1 349 ? -61.941 32.415 -2.234 1.00 34.03 349 ASP A N 1
ATOM 2819 C CA . ASP A 1 349 ? -61.331 33.250 -1.194 1.00 34.03 349 ASP A CA 1
ATOM 2820 C C . ASP A 1 349 ? -61.066 32.389 0.070 1.00 34.03 349 ASP A C 1
ATOM 2822 O O . ASP A 1 349 ? -61.652 31.317 0.209 1.00 34.03 349 ASP A O 1
ATOM 2826 N N . SER A 1 350 ? -60.212 32.906 0.966 1.00 37.62 350 SER A N 1
ATOM 2827 C CA . SER A 1 350 ? -60.192 32.763 2.445 1.00 37.62 350 SER A CA 1
ATOM 2828 C C . SER A 1 350 ? -60.496 31.413 3.135 1.00 37.62 350 SER A C 1
ATOM 2830 O O . SER A 1 350 ? -61.642 30.973 3.158 1.00 37.62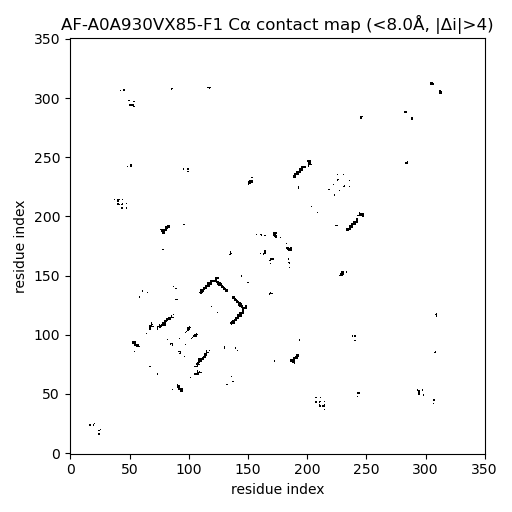 350 SER A O 1
ATOM 2832 N N . GLU A 1 351 ? -59.525 30.848 3.864 1.00 37.06 351 GLU A N 1
ATOM 2833 C CA . GLU A 1 351 ? -59.284 30.999 5.325 1.00 37.06 351 GLU A CA 1
ATOM 2834 C C . GLU A 1 351 ? -57.999 30.262 5.742 1.00 37.06 351 GLU A C 1
ATOM 2836 O O . GLU A 1 351 ? -57.690 29.211 5.132 1.00 37.06 351 GLU A O 1
#

Radius of gyration: 32.2 Å; Cα contacts (8 Å, |Δi|>4): 381; chains: 1; bounding box: 102×72×94 Å

InterPro domains:
  IPR003855 Potassium transporter [PTHR30540] (1-168)
  IPR053951 K+ potassium transporter, integral membrane domain [PF02705] (2-54)
  IPR053952 K+ potassium transporter, C-terminal domain [PF22776] (80-237)

pLDDT: mean 75.5, std 22.62, range [26.48, 97.12]

Nearest PDB structures (foldseek):
  5cyo-assembly1_A  TM=2.027E-01  e=9.606E-02  Homo sapiens
  3ftq-assembly6_C  TM=2.333E-01  e=4.523E-01  Mus musculus
  6mq9-assembly3_C  TM=1.940E-01  e=1.380E+00  Homo sapiens
  4wny-assembly1_A-2  TM=2.919E-01  e=6.501E+00  Burkholderia pseudomallei 1710b
  2gm3-assembly1_A  TM=3.235E-01  e=8.330E+00  Arabidopsis thaliana

Organism: NCBI:txid1383

Sequence (351 aa):
VFLIFFGAIEAMFFFSSLTKFFHGGYVTVFLATAIFIVMFVWRRGTAIEHTQSVYLPVNKYIDQLKSLSQDNDYSLLADNLVFLTNDSSFDKLDRDILYSILDKRPKRARTYCFINISVTDKPNTREFVINDFGTDFLFKVTIRLGFKENQRINTYLYQIIGDLIASGQLAPQNHKYSIYREHSEIGDFRFCLLRKVLAPETDISGFDKRCLDLKYFIRRICGSPARWYGLENSNVIFEYVPLFSKVKREHKLTRVTLEATPDMGMSLKAEKQHERIAEIEEDDDIFSAAMHKDRIENAAAVHNLVGGDTASFKPLKLDEEDEDEGSKVEGETEGEELLDSEAAGGTLDSE